Protein 7Q3O (pdb70)

GO terms:
  GO:1990837 sequence-specific double-stranded DNA binding (F, IDA)
  GO:0000978 RNA polymerase II cis-regulatory region sequence-specific DNA binding (F, IDA)
  GO:0001228 DNA-binding transcription activator activity, RNA polymerase II-specific (F, IDA)
  GO:0045944 positive regulation of transcription by RNA polymerase II (P, IDA)
  GO:0000976 transcription cis-regulatory region binding (F, IDA)
  GO:0008327 methyl-CpG binding (F, IDA)
  GO:0045944 positive regulation of transcription by RNA polymerase II (P, IMP)
  GO:0009887 animal organ morphogenesis (P, TAS)
  GO:0005515 protein binding (F, IPI)

Structure (mmCIF, N/CA/C/O backbone):
data_7Q3O
#
_entry.id   7Q3O
#
_cell.length_a   45.373
_cell.length_b   64.669
_cell.length_c   67.028
_cell.angle_alpha   112.370
_cell.angle_beta   108.110
_cell.angle_gamma   93.930
#
_symmetry.space_group_name_H-M   'P 1'
#
loop_
_entity.id
_entity.type
_entity.pdbx_description
1 polymer 'hydroxymethylated DNA (18-MER)'
2 polymer 'hydroxymethylated DNA (18-MER)'
3 polymer 'Homeobox protein CDX-1'
4 water water
#
loop_
_atom_site.group_PDB
_atom_site.id
_atom_site.type_symbol
_atom_site.label_atom_id
_atom_site.label_alt_id
_atom_site.label_comp_id
_atom_site.label_asym_id
_atom_site.label_entity_id
_atom_site.label_seq_id
_atom_site.pdbx_PDB_ins_code
_atom_site.Cartn_x
_atom_site.Cartn_y
_atom_site.Cartn_z
_atom_site.occupancy
_atom_site.B_iso_or_equiv
_atom_site.auth_seq_id
_atom_site.auth_comp_id
_atom_site.auth_asym_id
_atom_site.auth_atom_id
_atom_site.pdbx_PDB_model_num
ATOM 2965 N N . THR I 3 1 ? 6.602 11.838 -24.318 1.00 80.36 183 THR K N 1
ATOM 2966 C CA . THR I 3 1 ? 7.531 12.049 -23.159 1.00 86.60 183 THR K CA 1
ATOM 2967 C C . THR I 3 1 ? 7.034 11.235 -21.949 1.00 87.61 183 THR K C 1
ATOM 2968 O O . THR I 3 1 ? 7.877 10.494 -21.394 1.00 91.26 183 THR K O 1
ATOM 2972 N N . ARG I 3 2 ? 5.746 11.348 -21.580 1.00 88.90 184 ARG K N 1
ATOM 2973 C CA . ARG I 3 2 ? 5.034 10.476 -20.597 1.00 84.86 184 ARG K CA 1
ATOM 2974 C C . ARG I 3 2 ? 4.143 9.447 -21.294 1.00 78.84 184 ARG K C 1
ATOM 2975 O O . ARG I 3 2 ? 4.214 8.267 -20.951 1.00 76.10 184 ARG K O 1
ATOM 2983 N N . THR I 3 3 ? 3.297 9.920 -22.206 1.00 75.54 185 THR K N 1
ATOM 2984 C CA . THR I 3 3 ? 2.241 9.119 -22.877 1.00 78.15 185 THR K CA 1
ATOM 2985 C C . THR I 3 3 ? 2.908 8.043 -23.745 1.00 79.35 185 THR K C 1
ATOM 2986 O O . THR I 3 3 ? 4.044 8.276 -24.191 1.00 77.60 185 THR K O 1
ATOM 2990 N N . LYS I 3 4 ? 2.218 6.916 -23.965 1.00 80.27 186 LYS K N 1
ATOM 2991 C CA . LYS I 3 4 ? 2.725 5.738 -24.715 1.00 80.33 186 LYS K CA 1
ATOM 2992 C C . LYS I 3 4 ? 1.530 4.922 -25.211 1.00 81.25 186 LYS K C 1
ATOM 2993 O O . LYS I 3 4 ? 0.812 5.433 -26.064 1.00 80.29 186 LYS K O 1
ATOM 2999 N N . ASP I 3 5 ? 1.352 3.696 -24.705 1.00 87.64 187 ASP K N 1
ATOM 3000 C CA . ASP I 3 5 ? 0.139 2.849 -24.874 1.00 89.85 187 ASP K CA 1
ATOM 3001 C C . ASP I 3 5 ? -0.622 2.806 -23.534 1.00 90.86 187 ASP K C 1
ATOM 3002 O O . ASP I 3 5 ? -1.376 1.863 -23.308 1.00 91.30 187 ASP K O 1
ATOM 3007 N N . LYS I 3 6 ? -0.402 3.818 -22.683 1.00 90.72 188 LYS K N 1
ATOM 3008 C CA . LYS I 3 6 ? -1.343 4.350 -21.660 1.00 86.85 188 LYS K CA 1
ATOM 3009 C C . LYS I 3 6 ? -1.561 5.835 -21.988 1.00 83.52 188 LYS K C 1
ATOM 3010 O O . LYS I 3 6 ? -0.715 6.655 -21.584 1.00 81.76 188 LYS K O 1
ATOM 3016 N N . TYR I 3 7 ? -2.625 6.161 -22.733 1.00 81.89 189 TYR K N 1
ATOM 3017 C CA . TYR I 3 7 ? -2.957 7.535 -23.209 1.00 79.04 189 TYR K CA 1
ATOM 3018 C C . TYR I 3 7 ? -2.841 8.541 -22.060 1.00 76.44 189 TYR K C 1
ATOM 3019 O O . TYR I 3 7 ? -2.380 9.697 -22.267 1.00 74.99 189 TYR K O 1
ATOM 3028 N N . ARG I 3 8 ? -3.312 8.104 -20.896 1.00 73.71 190 ARG K N 1
ATOM 3029 C CA . ARG I 3 8 ? -3.341 8.874 -19.642 1.00 70.42 190 ARG K CA 1
ATOM 3030 C C . ARG I 3 8 ? -3.462 7.844 -18.526 1.00 67.16 190 ARG K C 1
ATOM 3031 O O . ARG I 3 8 ? -3.991 6.766 -18.784 1.00 66.50 190 ARG K O 1
ATOM 3039 N N . VAL I 3 9 ? -2.940 8.165 -17.357 1.00 64.20 191 VAL K N 1
ATOM 3040 C CA . VAL I 3 9 ? -2.809 7.224 -16.213 1.00 65.62 191 VAL K CA 1
ATOM 3041 C C . VAL I 3 9 ? -3.528 7.875 -15.037 1.00 65.49 191 VAL K C 1
ATOM 3042 O O . VAL I 3 9 ? -3.290 9.064 -14.778 1.00 71.36 191 VAL K O 1
ATOM 3046 N N . VAL I 3 10 ? -4.349 7.124 -14.320 1.00 64.51 192 VAL K N 1
ATOM 3047 C CA . VAL I 3 10 ? -5.111 7.660 -13.156 1.00 62.82 192 VAL K CA 1
ATOM 3048 C C . VAL I 3 10 ? -4.159 7.726 -11.964 1.00 60.99 192 VAL K C 1
ATOM 3049 O O . VAL I 3 10 ? -3.606 6.694 -11.591 1.00 62.33 192 VAL K O 1
ATOM 3053 N N . TYR I 3 11 ? -3.992 8.897 -11.370 1.00 59.12 193 TYR K N 1
ATOM 3054 C CA . TYR I 3 11 ? -3.137 9.067 -10.173 1.00 59.23 193 TYR K CA 1
ATOM 3055 C C . TYR I 3 11 ? -3.874 8.425 -8.991 1.00 57.16 193 TYR K C 1
ATOM 3056 O O . TYR I 3 11 ? -5.104 8.494 -8.941 1.00 59.93 193 TYR K O 1
ATOM 3065 N N . THR I 3 12 ? -3.147 7.775 -8.090 1.00 57.01 194 THR K N 1
ATOM 3066 C CA . THR I 3 12 ? -3.693 7.143 -6.864 1.00 59.36 194 THR K CA 1
ATOM 3067 C C . THR I 3 12 ? -4.417 8.201 -6.041 1.00 59.69 194 THR K C 1
ATOM 3068 O O . THR I 3 12 ? -4.230 9.402 -6.340 1.00 58.37 194 THR K O 1
ATOM 3072 N N . ASP I 3 13 ? -5.163 7.790 -5.017 1.00 62.92 195 ASP K N 1
ATOM 3073 C CA . ASP I 3 13 ? -5.858 8.778 -4.147 1.00 65.37 195 ASP K CA 1
ATOM 3074 C C . ASP I 3 13 ? -4.790 9.543 -3.379 1.00 65.85 195 ASP K C 1
ATOM 3075 O O . ASP I 3 13 ? -4.929 10.766 -3.235 1.00 66.28 195 ASP K O 1
ATOM 3080 N N . HIS I 3 14 ? -3.811 8.805 -2.862 1.00 66.30 196 HIS K N 1
ATOM 3081 C CA . HIS I 3 14 ? -2.802 9.343 -1.937 1.00 67.35 196 HIS K CA 1
ATOM 3082 C C . HIS I 3 14 ? -2.050 10.492 -2.595 1.00 65.48 196 HIS K C 1
ATOM 3083 O O . HIS I 3 14 ? -1.883 11.594 -2.002 1.00 64.01 196 HIS K O 1
ATOM 3090 N N . GLN I 3 15 ? -1.615 10.173 -3.811 1.00 66.55 197 GLN K N 1
ATOM 3091 C CA . GLN I 3 15 ? -0.832 11.071 -4.700 1.00 68.08 197 GLN K CA 1
ATOM 3092 C C . GLN I 3 15 ? -1.613 12.371 -4.834 1.00 66.20 197 GLN K C 1
ATOM 3093 O O . GLN I 3 15 ? -1.049 13.501 -4.677 1.00 66.45 197 GLN K O 1
ATOM 3099 N N . ARG I 3 16 ? -2.879 12.170 -5.206 1.00 65.64 198 ARG K N 1
ATOM 3100 C CA . ARG I 3 16 ? -3.808 13.291 -5.506 1.00 66.51 198 ARG K CA 1
ATOM 3101 C C . ARG I 3 16 ? -3.931 14.187 -4.289 1.00 63.54 198 ARG K C 1
ATOM 3102 O O . ARG I 3 16 ? -3.846 15.414 -4.425 1.00 63.88 198 ARG K O 1
ATOM 3110 N N . LEU I 3 17 ? -4.097 13.553 -3.144 1.00 60.69 199 LEU K N 1
ATOM 3111 C CA . LEU I 3 1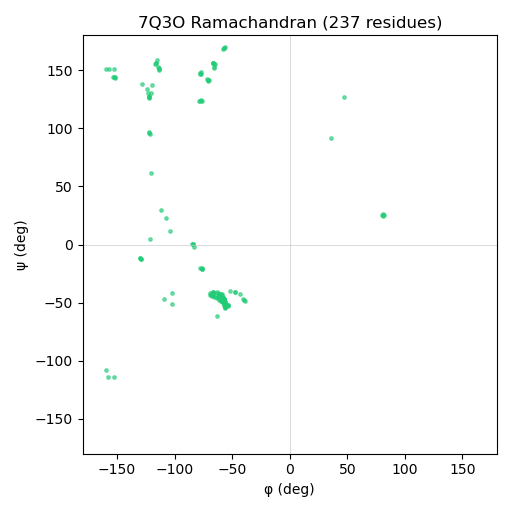7 ? -4.262 14.236 -1.844 1.00 58.32 199 LEU K CA 1
ATOM 3112 C C . LEU I 3 17 ? -3.046 15.118 -1.589 1.00 57.74 199 LEU K C 1
ATOM 3113 O O . LEU I 3 17 ? -3.214 16.323 -1.218 1.00 55.23 199 LEU K O 1
ATOM 3118 N N . GLU I 3 18 ? -1.881 14.498 -1.787 1.00 59.98 200 GLU K N 1
ATOM 3119 C CA . GLU I 3 18 ? -0.585 15.158 -1.544 1.00 60.95 200 GLU K CA 1
ATOM 3120 C C . GLU I 3 18 ? -0.517 16.418 -2.412 1.00 61.33 200 GLU K C 1
ATOM 3121 O O . GLU I 3 18 ? -0.124 17.529 -1.913 1.00 62.96 200 GLU K O 1
ATOM 3127 N N . LEU I 3 19 ? -0.868 16.214 -3.680 1.00 59.81 201 LEU K N 1
ATOM 3128 C CA . LEU I 3 19 ? -0.794 17.288 -4.690 1.00 60.67 201 LEU K CA 1
ATOM 3129 C C . LEU I 3 19 ? -1.694 18.432 -4.281 1.00 58.44 201 LEU K C 1
ATOM 3130 O O . LEU I 3 19 ? -1.286 19.593 -4.355 1.00 57.34 201 LEU K O 1
ATOM 3135 N N . GLU I 3 20 ? -2.879 18.085 -3.832 1.00 58.29 202 GLU K N 1
ATOM 3136 C CA . GLU I 3 20 ? -3.898 19.074 -3.408 1.00 58.22 202 GLU K CA 1
ATOM 3137 C C . GLU I 3 20 ? -3.360 19.888 -2.247 1.00 54.98 202 GLU K C 1
ATOM 3138 O O . GLU I 3 20 ? -3.494 21.128 -2.277 1.00 52.88 202 GLU K O 1
ATOM 3144 N N . LYS I 3 21 ? -2.749 19.189 -1.301 1.00 54.31 203 LYS K N 1
ATOM 3145 C CA . LYS I 3 21 ? -2.171 19.823 -0.104 1.00 57.04 203 LYS K CA 1
ATOM 3146 C C . LYS I 3 21 ? -1.126 20.852 -0.545 1.00 59.98 203 LYS K C 1
ATOM 3147 O O . LYS I 3 21 ? -1.114 22.017 -0.037 1.00 59.39 203 LYS K O 1
ATOM 3153 N N . GLU I 3 22 ? -0.271 20.395 -1.462 1.00 64.51 204 GLU K N 1
ATOM 3154 C CA . GLU I 3 22 ? 0.831 21.229 -1.983 1.00 63.94 204 GLU K CA 1
ATOM 3155 C C . GLU I 3 22 ? 0.264 22.494 -2.634 1.00 60.95 204 GLU K C 1
ATOM 3156 O O . GLU I 3 22 ? 0.752 23.591 -2.404 1.00 59.86 204 GLU K O 1
ATOM 3162 N N . PHE I 3 23 ? -0.771 22.292 -3.420 1.00 59.34 205 PHE K N 1
ATOM 3163 C CA . PHE I 3 23 ? -1.450 23.380 -4.149 1.00 60.82 205 PHE K CA 1
ATOM 3164 C C . PHE I 3 23 ? -1.964 24.401 -3.146 1.00 63.64 205 PHE K C 1
ATOM 3165 O O . PHE I 3 23 ? -1.848 25.593 -3.348 1.00 63.44 205 PHE K O 1
ATOM 3173 N N . HIS I 3 24 ? -2.619 23.888 -2.113 1.00 66.69 206 HIS K N 1
ATOM 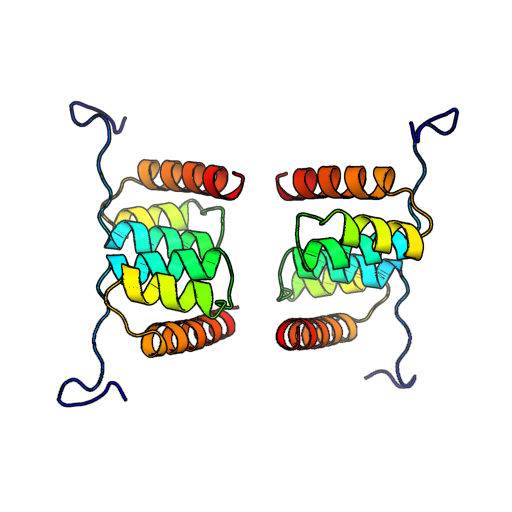3174 C CA . HIS I 3 24 ? -3.203 24.729 -1.054 1.00 70.33 206 HIS K CA 1
ATOM 3175 C C . HIS I 3 24 ? -2.118 25.578 -0.420 1.00 72.14 206 HIS K C 1
ATOM 3176 O O . HIS I 3 24 ? -2.324 26.795 -0.210 1.00 68.14 206 HIS K O 1
ATOM 3183 N N . TYR I 3 25 ? -1.008 24.915 -0.117 1.00 77.78 207 TYR K N 1
ATOM 3184 C CA . TYR I 3 25 ? 0.179 25.580 0.477 1.00 79.47 207 TYR K CA 1
ATOM 3185 C C . TYR I 3 25 ? 0.655 26.740 -0.428 1.00 76.86 207 TYR K C 1
ATOM 3186 O O . TYR I 3 25 ? 0.487 27.911 -0.044 1.00 81.48 207 TYR K O 1
ATOM 3195 N N . SER I 3 26 ? 0.899 26.454 -1.720 1.00 74.55 208 SER K N 1
ATOM 3196 C CA . SER I 3 26 ? 1.123 27.463 -2.804 1.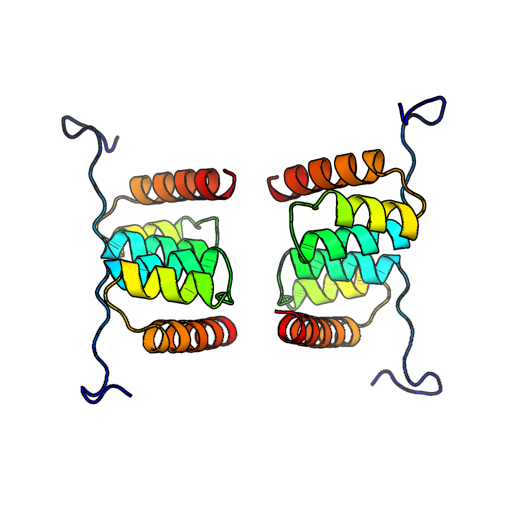00 74.13 208 SER K CA 1
ATOM 3197 C C . SER I 3 26 ? 0.706 26.982 -4.210 1.00 69.84 208 SER K C 1
ATOM 3198 O O . SER I 3 26 ? 0.989 25.821 -4.542 1.00 67.06 208 SER K O 1
ATOM 3201 N N . ARG I 3 27 ? 0.178 27.895 -5.040 1.00 69.56 209 ARG K N 1
ATOM 3202 C CA . ARG I 3 27 ? -0.439 27.626 -6.383 1.00 71.57 209 ARG K CA 1
ATOM 3203 C C . ARG I 3 27 ? 0.633 27.364 -7.465 1.00 66.58 209 ARG K C 1
ATOM 3204 O O . ARG I 3 27 ? 0.296 26.831 -8.544 1.00 62.29 209 ARG K O 1
ATOM 3212 N N . TYR I 3 28 ? 1.865 27.817 -7.230 1.00 66.43 210 TYR K N 1
ATOM 3213 C CA . TYR I 3 28 ? 3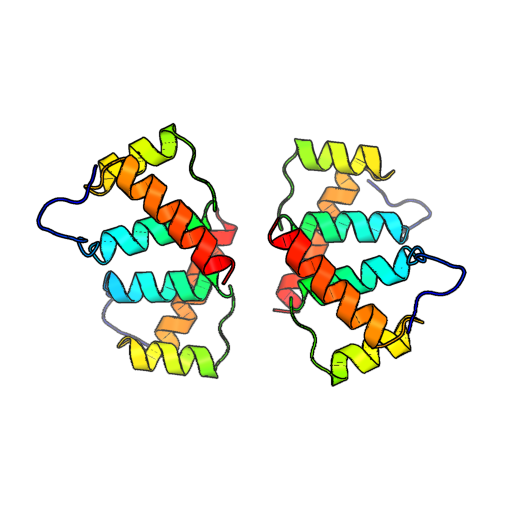.039 27.582 -8.108 1.00 65.29 210 TYR K CA 1
ATOM 3214 C C . TYR I 3 28 ? 4.020 26.698 -7.327 1.00 66.40 210 TYR K C 1
ATOM 3215 O O . TYR I 3 28 ? 3.980 26.711 -6.082 1.00 68.26 210 TYR K O 1
ATOM 3224 N N . ILE I 3 29 ? 4.816 25.881 -8.010 1.00 66.86 211 ILE K N 1
ATOM 3225 C CA . ILE I 3 29 ? 5.756 24.951 -7.317 1.00 68.74 211 ILE K CA 1
ATOM 3226 C C . ILE I 3 29 ? 7.181 25.249 -7.800 1.00 71.88 211 ILE K C 1
ATOM 3227 O O . ILE I 3 29 ? 7.412 25.289 -9.028 1.00 72.77 211 ILE K O 1
ATOM 3232 N N . THR I 3 30 ? 8.090 25.474 -6.845 1.00 74.83 212 THR K N 1
ATOM 3233 C CA . THR I 3 30 ? 9.528 25.772 -7.076 1.00 75.87 212 THR K CA 1
ATOM 3234 C C . THR I 3 30 ? 10.178 24.526 -7.665 1.00 80.56 212 THR K C 1
ATOM 3235 O O . THR I 3 30 ? 9.660 23.434 -7.412 1.00 83.97 212 THR K O 1
ATOM 3239 N N . ILE I 3 31 ? 11.291 24.663 -8.379 1.00 86.69 213 ILE K N 1
ATOM 3240 C CA . ILE I 3 31 ? 11.901 23.482 -9.067 1.00 88.49 213 ILE K CA 1
ATOM 3241 C C . ILE I 3 31 ? 12.238 22.430 -8.012 1.00 89.64 213 ILE K C 1
ATOM 3242 O O . ILE I 3 31 ? 11.935 21.249 -8.203 1.00 86.22 213 ILE K O 1
ATOM 3247 N N . ARG I 3 32 ? 12.851 22.898 -6.942 1.00 92.91 214 ARG K N 1
ATOM 3248 C CA . ARG I 3 32 ? 13.377 22.070 -5.846 1.00 94.00 214 ARG K CA 1
ATOM 3249 C C . ARG I 3 32 ? 12.227 21.240 -5.275 1.00 89.06 214 ARG K C 1
ATOM 3250 O O . ARG I 3 32 ? 12.317 19.983 -5.089 1.00 92.09 214 ARG K O 1
ATOM 3258 N N . ARG I 3 33 ? 11.182 21.998 -4.957 1.00 84.55 215 ARG K N 1
ATOM 3259 C CA . ARG I 3 33 ? 9.956 21.441 -4.313 1.00 80.91 215 ARG K CA 1
ATOM 3260 C C . ARG I 3 33 ? 9.373 20.382 -5.228 1.00 75.98 215 ARG K C 1
ATOM 3261 O O . ARG I 3 33 ? 9.010 19.291 -4.732 1.00 73.62 215 ARG K O 1
ATOM 3269 N N . LYS I 3 34 ? 9.305 20.710 -6.509 1.00 72.41 216 LYS K N 1
ATOM 3270 C CA . LYS I 3 34 ? 8.747 19.827 -7.558 1.00 69.19 216 LYS K CA 1
ATOM 3271 C C . LYS I 3 34 ? 9.512 18.505 -7.556 1.00 70.79 216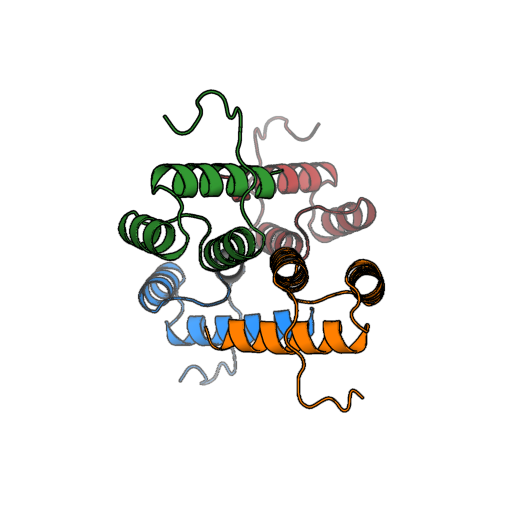 LYS K C 1
ATOM 3272 O O . LYS I 3 34 ? 8.906 17.423 -7.576 1.00 74.92 216 LYS K O 1
ATOM 3278 N N . SER I 3 35 ? 10.823 18.639 -7.541 1.00 76.16 217 SER K N 1
ATOM 3279 C CA . SER I 3 35 ? 11.758 17.498 -7.576 1.00 81.71 217 SER K CA 1
ATOM 3280 C C . SER I 3 35 ? 11.492 16.595 -6.387 1.00 83.35 217 SER K C 1
ATOM 3281 O O . SER I 3 35 ? 11.379 15.333 -6.568 1.00 89.26 217 SER K O 1
ATOM 3284 N N . GLU I 3 36 ? 11.363 17.236 -5.226 1.00 81.87 218 GLU K N 1
ATOM 3285 C CA . GLU I 3 36 ? 11.138 16.525 -3.954 1.00 82.78 218 GLU K CA 1
ATOM 3286 C C . GLU I 3 36 ? 9.831 15.712 -4.074 1.00 81.34 218 GLU K C 1
ATOM 3287 O O . GLU I 3 36 ? 9.738 14.528 -3.722 1.00 85.06 218 GLU K O 1
ATOM 3293 N N . LEU I 3 37 ? 8.835 16.407 -4.564 1.00 76.09 219 LEU K N 1
ATOM 3294 C CA . LEU I 3 37 ? 7.449 15.902 -4.576 1.00 72.77 219 LEU K CA 1
ATOM 3295 C C . LEU I 3 37 ? 7.391 14.709 -5.499 1.00 71.70 219 LEU K C 1
ATOM 3296 O O . LEU I 3 37 ? 6.758 13.683 -5.104 1.00 75.75 219 LEU K O 1
ATOM 3301 N N . ALA I 3 38 ? 8.007 14.822 -6.661 1.00 66.69 220 ALA K N 1
ATOM 3302 C CA . ALA I 3 38 ? 8.011 13.731 -7.655 1.00 63.86 220 ALA K CA 1
ATOM 3303 C C . ALA I 3 38 ? 8.662 12.514 -7.032 1.00 64.09 220 ALA K C 1
ATOM 3304 O O . ALA I 3 38 ? 8.112 11.378 -7.191 1.00 61.08 220 ALA K O 1
ATOM 3306 N N . ALA I 3 39 ? 9.784 12.759 -6.353 1.00 66.85 221 ALA K N 1
ATOM 3307 C CA . ALA I 3 39 ? 10.578 11.695 -5.712 1.00 71.31 221 ALA K CA 1
ATOM 3308 C C . ALA I 3 39 ? 9.672 10.945 -4.721 1.00 72.42 221 ALA K C 1
ATOM 3309 O O . ALA I 3 39 ? 9.659 9.694 -4.686 1.00 71.24 221 ALA K O 1
ATOM 3311 N N . ASN I 3 40 ? 8.943 11.709 -3.917 1.00 75.24 222 ASN K N 1
ATOM 3312 C CA . ASN I 3 40 ? 8.269 11.163 -2.720 1.00 78.25 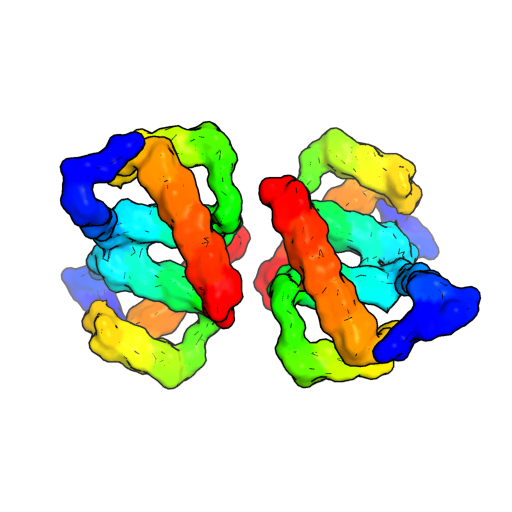222 ASN K CA 1
ATOM 3313 C C . ASN I 3 40 ? 6.916 10.579 -3.095 1.00 78.76 222 ASN K C 1
ATOM 3314 O O . ASN I 3 40 ? 6.268 10.156 -2.164 1.00 82.32 222 ASN K O 1
ATOM 3319 N N . LEU I 3 41 ? 6.494 10.594 -4.369 1.00 77.66 223 LEU K N 1
ATOM 3320 C CA . LEU I 3 41 ? 5.099 10.242 -4.773 1.00 71.91 223 LEU K CA 1
ATOM 3321 C C . LEU I 3 41 ? 5.057 9.222 -5.907 1.00 70.32 223 LEU K C 1
ATOM 3322 O O . LEU I 3 41 ? 3.944 8.758 -6.184 1.00 67.42 223 LEU K O 1
ATOM 3327 N N . GLY I 3 42 ? 6.187 8.941 -6.571 1.00 71.29 224 GLY K N 1
ATOM 3328 C CA . GLY I 3 42 ? 6.274 7.990 -7.696 1.00 69.83 224 GLY K CA 1
ATOM 3329 C C . GLY I 3 42 ? 5.802 8.617 -8.994 1.00 67.34 224 GLY K C 1
ATOM 3330 O O . GLY I 3 42 ? 5.375 7.873 -9.869 1.00 66.58 224 GLY K O 1
ATOM 3331 N N . LEU I 3 43 ? 5.885 9.940 -9.117 1.00 67.41 225 LEU K N 1
ATOM 3332 C CA . LEU I 3 43 ? 5.562 10.664 -10.373 1.00 68.59 225 LEU K CA 1
ATOM 3333 C C . LEU I 3 43 ? 6.836 11.327 -10.898 1.00 69.40 225 LEU K C 1
ATOM 3334 O O . LEU I 3 43 ? 7.738 11.573 -10.081 1.00 70.63 225 LEU K O 1
ATOM 3339 N N . THR I 3 44 ? 6.866 11.642 -12.194 1.00 65.44 226 THR K N 1
ATOM 3340 C CA . THR I 3 44 ? 7.967 12.387 -12.837 1.00 65.13 226 THR K CA 1
ATOM 3341 C C . THR I 3 44 ? 7.796 13.864 -12.482 1.00 65.34 226 THR K C 1
ATOM 3342 O O . THR I 3 44 ? 6.654 14.270 -12.319 1.00 62.06 226 THR K O 1
ATOM 3346 N N . GLU I 3 45 ? 8.896 14.617 -12.338 1.00 70.31 227 GLU K N 1
ATOM 3347 C CA . GLU I 3 45 ? 8.900 16.103 -12.227 1.00 71.40 227 GLU K CA 1
ATOM 3348 C C . GLU I 3 45 ? 7.872 16.642 -13.227 1.00 68.37 227 GLU K C 1
ATOM 3349 O O . GLU I 3 45 ? 7.090 17.551 -12.895 1.00 68.29 227 GLU K O 1
ATOM 3355 N N . ARG I 3 46 ? 7.957 16.093 -14.436 1.00 68.04 228 ARG K N 1
ATOM 3356 C CA . ARG I 3 46 ? 7.160 16.593 -15.580 1.00 65.76 228 ARG K CA 1
ATOM 3357 C C . ARG I 3 46 ? 5.693 16.447 -15.270 1.00 65.01 228 ARG K C 1
ATOM 3358 O O . ARG I 3 46 ? 4.921 17.400 -15.516 1.00 65.50 228 ARG K O 1
ATOM 3366 N N . GLN I 3 47 ? 5.340 15.282 -14.734 1.00 63.76 229 GLN K N 1
ATOM 3367 C CA . GLN I 3 47 ? 3.944 14.946 -14.369 1.00 61.56 229 GLN K CA 1
ATOM 3368 C C . GLN I 3 47 ? 3.427 15.967 -13.365 1.00 59.90 229 GLN K C 1
ATOM 3369 O O . GLN I 3 47 ? 2.312 16.503 -13.544 1.00 64.39 229 GLN K O 1
ATOM 3375 N N . VAL I 3 48 ? 4.260 16.239 -12.377 1.00 58.07 230 VAL K N 1
ATOM 3376 C CA . VAL I 3 48 ? 3.930 17.187 -11.288 1.00 58.13 230 VAL K CA 1
ATOM 3377 C C . VAL I 3 48 ? 3.652 18.560 -11.883 1.00 57.34 230 VAL K C 1
ATOM 3378 O O . VAL I 3 48 ? 2.645 19.202 -11.506 1.00 57.60 230 VAL K O 1
ATOM 3382 N N . LYS I 3 49 ? 4.543 18.963 -12.781 1.00 58.10 231 LYS K N 1
ATOM 3383 C CA . LYS I 3 49 ? 4.482 20.270 -13.460 1.00 60.33 231 LYS K CA 1
ATOM 3384 C C . LYS I 3 49 ? 3.134 20.383 -14.159 1.00 61.08 231 LYS K C 1
ATOM 3385 O O . LYS I 3 49 ? 2.418 21.437 -14.042 1.00 66.87 231 LYS K O 1
ATOM 3391 N N . ILE I 3 50 ? 2.837 19.324 -14.901 1.00 59.76 232 ILE K N 1
ATOM 3392 C CA . ILE I 3 50 ? 1.608 19.257 -15.732 1.00 60.50 232 ILE K CA 1
ATOM 3393 C C . ILE I 3 50 ? 0.397 19.422 -14.827 1.00 58.72 232 ILE K C 1
ATOM 3394 O O . ILE I 3 50 ? -0.537 20.165 -15.151 1.00 58.04 232 ILE K O 1
ATOM 3399 N N . TRP I 3 51 ? 0.430 18.695 -13.731 1.00 57.28 233 TRP K N 1
ATOM 3400 C CA . TRP I 3 51 ? -0.659 18.634 -12.733 1.00 58.90 233 TRP K CA 1
ATOM 3401 C C . TRP I 3 51 ? -0.888 20.037 -12.221 1.00 57.77 233 TRP K C 1
ATOM 3402 O O . TRP I 3 51 ? -2.077 20.421 -12.125 1.00 56.38 233 TRP K O 1
ATOM 3413 N N . PHE I 3 52 ? 0.198 20.744 -11.885 1.00 55.45 234 PHE K N 1
ATOM 3414 C CA . PHE I 3 52 ? 0.029 22.088 -11.308 1.00 53.77 234 PHE K CA 1
ATOM 3415 C C . PHE I 3 52 ? -0.648 23.015 -12.322 1.00 52.12 234 PHE K C 1
ATOM 3416 O O . PHE I 3 52 ? -1.559 23.777 -11.950 1.00 54.07 234 PHE K O 1
ATOM 3424 N N . GLN I 3 53 ? -0.231 22.883 -13.570 1.00 51.08 235 GLN K N 1
ATOM 3425 C CA . GLN I 3 53 ? -0.789 23.692 -14.664 1.00 54.94 235 GLN K CA 1
ATOM 3426 C C . GLN I 3 53 ? -2.281 23.422 -14.792 1.00 56.24 235 GLN K C 1
ATOM 3427 O O . GLN I 3 53 ? -3.081 24.371 -14.924 1.00 62.33 235 GLN K O 1
ATOM 3433 N N . ASN I 3 54 ? -2.627 22.143 -14.741 1.00 53.98 236 ASN K N 1
ATOM 3434 C CA . ASN I 3 54 ? -4.020 21.687 -14.861 1.00 51.55 236 ASN K CA 1
ATOM 3435 C C . ASN I 3 54 ? -4.841 22.327 -13.727 1.00 52.59 236 ASN K C 1
ATOM 3436 O O . ASN I 3 54 ? -5.936 22.833 -13.900 1.00 54.04 236 ASN K O 1
ATOM 3441 N N . ARG I 3 55 ? -4.278 22.238 -12.552 1.00 54.61 237 ARG K N 1
ATOM 3442 C CA . ARG I 3 55 ? -4.951 22.601 -11.293 1.00 57.95 237 ARG K CA 1
ATOM 3443 C C . ARG I 3 55 ? -5.213 24.081 -11.298 1.00 59.50 237 ARG K C 1
ATOM 3444 O O . ARG I 3 55 ? -6.336 24.454 -10.926 1.00 61.78 237 ARG K O 1
ATOM 3452 N N . ARG I 3 56 ? -4.246 24.867 -11.753 1.00 60.98 238 ARG K N 1
ATOM 3453 C CA . ARG I 3 56 ? -4.420 26.333 -11.796 1.00 64.17 238 ARG K CA 1
ATOM 3454 C C . ARG I 3 56 ? -5.594 26.657 -12.728 1.00 65.83 238 ARG K C 1
ATOM 3455 O O . ARG I 3 56 ? -6.445 27.513 -12.383 1.00 69.18 238 ARG K O 1
ATOM 3463 N N . ALA I 3 57 ? -5.614 25.979 -13.877 1.00 63.19 239 ALA K N 1
ATOM 3464 C CA . ALA I 3 57 ? -6.667 26.174 -14.889 1.00 62.70 239 ALA K CA 1
ATOM 3465 C C . ALA I 3 57 ? -8.036 25.873 -14.277 1.00 64.56 239 ALA K C 1
ATOM 3466 O O . ALA I 3 57 ? -8.992 26.628 -14.457 1.00 66.31 239 ALA K O 1
ATOM 3468 N N . LYS I 3 58 ? -8.081 24.770 -13.559 1.00 64.77 240 LYS K N 1
ATOM 3469 C CA . LYS I 3 58 ? -9.304 24.294 -12.884 1.00 67.03 240 LYS K CA 1
ATOM 3470 C C . LYS I 3 58 ? -9.799 25.354 -11.902 1.00 69.45 240 LYS K C 1
ATOM 3471 O O . LYS I 3 58 ? -10.981 25.672 -11.859 1.00 68.02 240 LYS K O 1
ATOM 3477 N N . GLU I 3 59 ? -8.861 25.879 -11.138 1.00 70.42 241 GLU K N 1
ATOM 3478 C CA . GLU I 3 59 ? -9.145 26.919 -10.134 1.00 71.93 241 GLU K CA 1
ATOM 3479 C C . GLU I 3 59 ? -9.747 28.142 -10.813 1.00 73.38 241 GLU K C 1
ATOM 3480 O O . GLU I 3 59 ? -10.733 28.698 -10.332 1.00 78.34 241 GLU K O 1
ATOM 3486 N N . ARG I 3 60 ? -9.133 28.527 -11.919 1.00 76.01 242 ARG K N 1
ATOM 3487 C CA . ARG I 3 60 ? -9.574 29.679 -12.724 1.00 81.93 242 ARG K CA 1
ATOM 3488 C C . ARG I 3 60 ? -11.012 29.470 -13.171 1.00 87.81 242 ARG K C 1
ATOM 3489 O O . ARG I 3 60 ? -11.872 30.375 -13.050 1.00 97.42 242 ARG K O 1
ATOM 3497 N N . LYS I 3 61 ? -11.270 28.270 -13.668 1.00 88.11 243 LYS K N 1
ATOM 3498 C CA . LYS I 3 61 ? -12.598 27.837 -14.147 1.00 86.38 243 LYS K CA 1
ATOM 3499 C C . LYS I 3 61 ? -13.601 27.754 -12.978 1.00 85.41 243 LYS K C 1
ATOM 3500 O O . LYS I 3 61 ? -14.635 28.406 -12.770 1.00 89.39 243 LYS K O 1
ATOM 3506 N N . THR J 3 1 ? -20.942 11.466 19.776 1.00 85.10 183 THR C N 1
ATOM 3507 C CA . THR J 3 1 ? -19.940 10.475 20.293 1.00 87.21 183 THR C CA 1
ATOM 3508 C C . THR J 3 1 ? -19.436 9.595 19.132 1.00 86.88 183 THR C C 1
ATOM 3509 O O . THR J 3 1 ? -20.284 9.068 18.395 1.00 82.06 183 THR C O 1
ATOM 3513 N N . ARG J 3 2 ? -18.108 9.500 18.967 1.00 88.10 184 ARG C N 1
ATOM 3514 C CA . ARG J 3 2 ? -17.391 8.642 17.987 1.00 89.82 184 ARG C CA 1
ATOM 3515 C C . ARG J 3 2 ? -16.670 7.498 18.700 1.00 90.12 184 ARG C C 1
ATOM 3516 O O . ARG J 3 2 ? -16.710 6.373 18.157 1.00 91.00 184 ARG C O 1
ATOM 3524 N N . THR J 3 3 ? -15.949 7.788 19.792 1.00 87.02 185 THR C N 1
ATOM 3525 C CA . THR J 3 3 ? -14.948 6.868 20.406 1.00 87.95 185 THR C CA 1
ATOM 3526 C C . THR J 3 3 ? -15.663 5.622 20.955 1.00 90.49 185 THR C C 1
ATOM 3527 O O . THR J 3 3 ? -16.854 5.768 21.331 1.00 89.39 185 THR C O 1
ATOM 3531 N N . LYS J 3 4 ? -14.962 4.481 21.002 1.00 91.19 186 LYS C N 1
ATOM 3532 C CA . LYS J 3 4 ? -15.475 3.204 21.554 1.00 99.37 186 LYS C CA 1
ATOM 3533 C C . LYS J 3 4 ? -14.288 2.303 21.909 1.00 102.48 186 LYS C C 1
ATOM 3534 O O . LYS J 3 4 ? -13.614 2.626 22.889 1.00 97.84 186 LYS C O 1
ATOM 3540 N N . ASP J 3 5 ? -14.045 1.235 21.136 1.00 109.33 187 ASP C N 1
ATOM 3541 C CA . ASP J 3 5 ? -12.807 0.420 21.161 1.00 110.87 187 ASP C CA 1
ATOM 3542 C C . ASP J 3 5 ? -11.942 0.762 19.937 1.00 113.52 187 ASP C C 1
ATOM 3543 O O . ASP J 3 5 ? -10.971 0.021 19.723 1.00 114.13 187 ASP C O 1
ATOM 3548 N N . LYS J 3 6 ? -12.286 1.853 19.214 1.00 109.81 188 LYS C N 1
ATOM 3549 C CA . LYS J 3 6 ? -11.378 2.601 18.307 1.00 104.35 188 LYS C CA 1
ATOM 3550 C C . LYS J 3 6 ? -11.329 4.060 18.773 1.00 95.70 188 LYS C C 1
ATOM 3551 O O . LYS J 3 6 ? -12.198 4.829 18.365 1.00 94.71 188 LYS C O 1
ATOM 3557 N N . TYR J 3 7 ? -10.314 4.414 19.565 1.00 89.42 189 TYR C N 1
ATOM 3558 C CA . TYR J 3 7 ? -10.092 5.767 20.149 1.00 83.79 189 TYR C CA 1
ATOM 3559 C C . TYR J 3 7 ? -10.239 6.847 19.073 1.00 79.29 189 TYR C C 1
ATOM 3560 O O . TYR J 3 7 ? -10.764 7.942 19.349 1.00 71.40 189 TYR C O 1
ATOM 3569 N N . ARG J 3 8 ? -9.699 6.541 17.894 1.00 77.93 190 ARG C N 1
ATOM 3570 C CA . ARG J 3 8 ? -9.723 7.421 16.706 1.00 75.50 190 ARG C CA 1
ATOM 3571 C C . ARG J 3 8 ? -9.651 6.513 15.486 1.00 73.49 190 ARG C C 1
ATOM 3572 O O . ARG J 3 8 ? -9.125 5.421 15.638 1.00 72.00 190 ARG C O 1
ATOM 3580 N N . VAL J 3 9 ? -10.225 6.933 14.361 1.00 74.67 191 VAL C N 1
ATOM 3581 C CA . VAL J 3 9 ? -10.347 6.089 13.139 1.00 75.36 191 VAL C CA 1
ATOM 3582 C C . VAL J 3 9 ? -9.628 6.809 12.009 1.00 75.06 191 VAL C C 1
ATOM 3583 O O . VAL J 3 9 ? -9.893 7.990 11.836 1.00 84.81 191 VAL C O 1
ATOM 3587 N N . VAL J 3 10 ? -8.756 6.127 11.278 1.00 71.96 192 VAL C N 1
ATOM 3588 C CA . VAL J 3 10 ? -7.968 6.759 10.184 1.00 69.10 192 VAL C CA 1
ATOM 3589 C C . VAL J 3 10 ? -8.873 6.908 8.964 1.00 67.39 192 VAL C C 1
ATOM 3590 O O . VAL J 3 10 ? -9.387 5.891 8.493 1.00 69.11 192 VAL C O 1
ATOM 3594 N N . TYR J 3 11 ? -9.037 8.122 8.454 1.00 65.05 193 TYR C N 1
ATOM 3595 C CA . TYR J 3 11 ? -9.855 8.374 7.250 1.00 65.41 193 TYR C CA 1
ATOM 3596 C C . TYR J 3 11 ? -9.083 7.810 6.040 1.00 68.07 193 TYR C C 1
ATOM 3597 O O . TYR J 3 11 ? -7.837 7.891 6.016 1.00 65.33 193 TYR C O 1
ATOM 3606 N N . THR J 3 12 ? -9.797 7.210 5.079 1.00 70.64 194 THR C N 1
ATOM 3607 C CA . THR J 3 12 ? -9.243 6.692 3.800 1.00 70.50 194 THR C CA 1
ATOM 3608 C C . THR J 3 12 ? -8.535 7.838 3.074 1.00 72.33 194 THR C C 1
ATOM 3609 O O . THR J 3 12 ? -8.735 9.007 3.481 1.00 73.53 194 THR C O 1
ATOM 3613 N N . ASP J 3 13 ? -7.782 7.546 2.013 1.00 71.57 195 ASP C N 1
ATOM 3614 C CA . ASP J 3 13 ? -7.105 8.641 1.265 1.00 73.17 195 ASP C CA 1
ATOM 3615 C C . ASP J 3 13 ? -8.182 9.443 0.565 1.00 73.08 195 ASP C C 1
ATOM 3616 O O . ASP J 3 13 ? -8.041 10.668 0.502 1.00 70.70 195 ASP C O 1
ATOM 3621 N N . HIS J 3 14 ? -9.146 8.760 -0.035 1.00 74.20 196 HIS C N 1
ATOM 3622 C CA . HIS J 3 14 ? -10.168 9.384 -0.893 1.00 72.20 196 HIS C CA 1
ATOM 3623 C C . HIS J 3 14 ? -10.927 10.453 -0.119 1.00 67.16 196 HIS C C 1
ATOM 3624 O O . HIS J 3 14 ? -11.104 11.601 -0.603 1.00 64.17 196 HIS C O 1
ATOM 3631 N N . GLN J 3 15 ? -11.347 10.024 1.067 1.00 67.73 197 GLN C N 1
ATOM 3632 C CA . GLN J 3 15 ? -12.118 10.833 2.041 1.00 71.31 197 GLN C CA 1
ATOM 3633 C C . GLN J 3 15 ? -11.341 12.120 2.291 1.00 70.68 197 GLN C C 1
ATOM 3634 O O . GLN J 3 15 ? -11.910 13.266 2.237 1.00 68.86 197 GLN C O 1
ATOM 3640 N N . ARG J 3 16 ? -10.069 11.884 2.633 1.00 68.92 198 ARG C N 1
ATOM 3641 C CA . ARG J 3 16 ? -9.127 12.963 3.024 1.00 67.63 198 ARG C CA 1
ATOM 3642 C C . ARG J 3 16 ? -9.035 13.969 1.898 1.00 67.69 198 ARG C C 1
ATOM 3643 O O . ARG J 3 16 ? -9.114 15.186 2.147 1.00 68.25 198 ARG C O 1
ATOM 3651 N N . LEU J 3 17 ? -8.874 13.447 0.695 1.00 66.30 199 LEU C N 1
ATOM 3652 C CA . LEU J 3 17 ? -8.718 14.245 -0.543 1.00 63.19 199 LEU C CA 1
ATOM 3653 C C . LEU J 3 17 ? -9.927 15.139 -0.709 1.00 62.68 199 LEU C C 1
ATOM 3654 O O . LEU J 3 17 ? -9.750 16.367 -0.971 1.00 62.00 199 LEU C O 1
ATOM 3659 N N . GLU J 3 18 ? -11.093 14.514 -0.554 1.00 66.43 200 GLU C N 1
ATOM 3660 C CA . GLU J 3 18 ? -12.389 15.199 -0.734 1.00 71.71 200 GLU C CA 1
ATOM 3661 C C . GLU J 3 18 ? -12.445 16.380 0.241 1.00 72.72 200 GLU C C 1
ATOM 3662 O O . GLU J 3 18 ? -12.826 17.541 -0.166 1.00 77.05 200 GLU C O 1
ATOM 3668 N N . LEU J 3 19 ? -12.091 16.060 1.486 1.00 68.68 201 LEU C N 1
ATOM 3669 C CA . LEU J 3 19 ? -12.158 17.046 2.585 1.00 66.95 201 LEU C CA 1
ATOM 3670 C C . LEU J 3 19 ? -11.249 18.219 2.267 1.00 65.81 201 LEU C C 1
ATOM 3671 O O . LEU J 3 19 ? -11.647 19.376 2.439 1.00 61.24 201 LEU C O 1
ATOM 3676 N N . GLU J 3 20 ? -10.062 17.901 1.788 1.00 67.59 202 GLU C N 1
ATOM 3677 C CA . GLU J 3 20 ? -9.038 18.913 1.452 1.00 67.02 202 GLU C CA 1
ATOM 3678 C C . GLU J 3 20 ? -9.558 19.821 0.364 1.00 68.08 202 GLU C C 1
ATOM 3679 O O . GLU J 3 20 ? -9.407 21.048 0.497 1.00 67.84 202 GLU C O 1
ATOM 3685 N N . LYS J 3 21 ? -10.180 19.215 -0.639 1.00 69.81 203 LYS C N 1
ATOM 3686 C CA . LYS J 3 21 ? -10.748 19.954 -1.782 1.00 73.33 203 LYS C CA 1
ATOM 3687 C C . LYS J 3 21 ? -11.782 20.955 -1.252 1.00 74.12 203 LYS C C 1
ATOM 3688 O O . LYS J 3 21 ? -11.780 22.157 -1.662 1.00 72.90 203 LYS C O 1
ATOM 3694 N N . GLU J 3 22 ? -12.639 20.434 -0.375 1.00 72.43 204 GLU C N 1
ATOM 3695 C CA . GLU J 3 22 ? -13.726 21.237 0.206 1.00 71.37 204 GLU C CA 1
ATOM 3696 C C . GLU J 3 22 ? -13.144 22.435 0.956 1.00 68.21 204 GLU C C 1
ATOM 3697 O O . GLU J 3 22 ? -13.622 23.565 0.819 1.00 67.40 204 GLU C O 1
ATOM 3703 N N . PHE J 3 23 ? -12.116 22.151 1.726 1.00 66.95 205 PHE C N 1
ATOM 3704 C CA . PHE J 3 23 ? -11.422 23.166 2.544 1.00 69.22 205 PHE C CA 1
ATOM 3705 C C . PHE J 3 23 ? -10.901 24.259 1.631 1.00 71.12 205 PHE C C 1
ATOM 3706 O O . PHE J 3 23 ? -10.994 25.434 1.940 1.00 71.37 205 PHE C O 1
ATOM 3714 N N . HIS J 3 24 ? -10.247 23.824 0.561 1.00 72.10 206 HIS C N 1
ATOM 3715 C CA . HIS J 3 24 ? -9.642 24.733 -0.429 1.00 74.24 206 HIS C CA 1
ATOM 3716 C C . HIS J 3 24 ? -10.704 25.653 -0.985 1.00 76.36 206 HIS C C 1
ATOM 3717 O O . HIS J 3 24 ? -10.456 26.883 -1.088 1.00 75.59 206 HIS C O 1
ATOM 3724 N N . TYR J 3 25 ? -11.836 25.044 -1.341 1.00 80.11 207 TYR C N 1
ATOM 3725 C CA . TYR J 3 25 ? -13.001 25.788 -1.877 1.00 80.65 207 TYR C CA 1
ATOM 3726 C C . TYR J 3 25 ? -13.433 26.885 -0.871 1.00 79.06 207 TYR C C 1
ATOM 3727 O O . TYR J 3 25 ? -13.233 28.097 -1.135 1.00 75.58 207 TYR C O 1
ATOM 3736 N N . SER J 3 26 ? -13.699 26.481 0.386 1.00 80.16 208 SER C N 1
ATOM 3737 C CA . SER J 3 26 ? -13.950 27.384 1.551 1.00 78.11 208 SER C CA 1
ATOM 3738 C C . SER J 3 26 ? -13.562 26.757 2.906 1.00 76.87 208 SER C C 1
ATOM 3739 O O . SER J 3 26 ? -13.847 25.576 3.124 1.00 75.82 208 SER C O 1
ATOM 3742 N N . ARG J 3 27 ? -13.038 27.575 3.828 1.00 79.36 209 ARG C N 1
ATOM 3743 C CA . ARG J 3 27 ? -12.453 27.190 5.151 1.00 80.91 209 ARG C CA 1
ATOM 3744 C C . ARG J 3 27 ? -13.543 26.840 6.185 1.00 78.64 209 ARG C C 1
ATOM 3745 O O . ARG J 3 27 ? -13.211 26.220 7.221 1.00 78.93 209 ARG C O 1
ATOM 3753 N N . TYR J 3 28 ? -14.777 27.292 5.971 1.00 76.62 210 TYR C N 1
ATOM 3754 C CA . TYR J 3 28 ? -15.960 26.961 6.809 1.00 74.86 210 TYR C CA 1
ATOM 3755 C C . TYR J 3 28 ? -16.923 26.147 5.934 1.00 73.56 210 TYR C C 1
ATOM 3756 O O . TYR J 3 28 ? -16.864 26.277 4.688 1.00 75.27 210 TYR C O 1
ATOM 3765 N N . ILE J 3 29 ? -17.745 25.284 6.526 1.00 70.49 211 ILE C N 1
ATOM 3766 C CA . ILE J 3 29 ? -18.685 24.436 5.737 1.00 72.93 211 ILE C CA 1
ATOM 3767 C C . ILE J 3 29 ? -20.118 24.707 6.207 1.00 75.43 211 ILE C C 1
ATOM 3768 O O . ILE J 3 29 ? -20.374 24.650 7.429 1.00 74.88 211 ILE C O 1
ATOM 3773 N N . THR J 3 30 ? -21.005 25.018 5.257 1.00 79.91 212 THR C N 1
ATOM 3774 C CA . THR J 3 30 ? -22.449 25.284 5.490 1.00 85.16 212 THR C CA 1
ATOM 3775 C C . THR J 3 30 ? -23.109 23.991 5.961 1.00 86.16 212 THR C C 1
ATOM 3776 O O . THR J 3 30 ? -22.581 22.927 5.619 1.00 84.78 212 THR C O 1
ATOM 3780 N N . ILE J 3 31 ? -24.231 24.065 6.674 1.00 89.44 213 ILE C N 1
ATOM 3781 C CA . ILE J 3 31 ? -24.843 22.831 7.262 1.00 90.98 213 ILE C CA 1
ATOM 3782 C C . ILE J 3 31 ? -25.150 21.859 6.121 1.00 92.05 213 ILE C C 1
ATOM 3783 O O . ILE J 3 31 ? -24.830 20.670 6.217 1.00 94.48 213 ILE C O 1
ATOM 3788 N N . ARG J 3 32 ? -25.765 22.402 5.086 1.00 95.34 214 ARG C N 1
ATOM 3789 C CA . ARG J 3 32 ? -26.271 21.668 3.923 1.00 98.95 214 ARG C CA 1
ATOM 3790 C C . ARG J 3 32 ? -25.113 20.889 3.292 1.00 96.30 214 ARG C C 1
ATOM 3791 O O . ARG J 3 32 ? -25.189 19.648 3.011 1.00 90.78 214 ARG C O 1
ATOM 3799 N N . ARG J 3 33 ? -24.069 21.681 3.044 1.00 93.19 215 ARG C N 1
ATOM 3800 C CA . ARG J 3 33 ? -22.837 21.195 2.365 1.00 90.91 215 ARG C CA 1
ATOM 3801 C C . ARG J 3 33 ? -22.250 20.067 3.190 1.00 88.55 215 ARG C C 1
ATOM 3802 O O . ARG J 3 33 ? -21.875 19.020 2.605 1.00 89.43 215 ARG C O 1
ATOM 3810 N N . LYS J 3 34 ? -22.189 20.296 4.498 1.00 81.49 216 LYS C N 1
ATOM 3811 C CA . LYS J 3 34 ? -21.622 19.335 5.472 1.00 73.95 216 LYS C CA 1
ATOM 3812 C C . LYS J 3 34 ? -22.367 18.014 5.359 1.00 72.73 216 LYS C C 1
ATOM 3813 O O . LYS J 3 34 ? -21.746 16.939 5.293 1.00 72.02 216 LYS C O 1
ATOM 3819 N N . SER J 3 35 ? -23.684 18.138 5.355 1.00 75.01 217 SER C N 1
ATOM 3820 C CA . SER J 3 35 ? -24.608 16.985 5.306 1.00 78.67 217 SER C CA 1
ATOM 3821 C C . SER J 3 35 ? -24.332 16.182 4.047 1.00 80.28 217 SER C C 1
ATOM 3822 O O . SER J 3 35 ? -24.227 14.928 4.123 1.00 80.08 217 SER C O 1
ATOM 3825 N N . GLU J 3 36 ? -24.205 16.911 2.939 1.00 81.49 218 GLU C N 1
ATOM 3826 C CA . GLU J 3 36 ? -23.975 16.306 1.613 1.00 84.49 218 GLU C CA 1
ATOM 3827 C C . GLU J 3 36 ? -22.668 15.490 1.671 1.00 80.47 218 GLU C C 1
ATOM 3828 O O . GLU J 3 36 ? -22.575 14.332 1.232 1.00 80.25 218 GLU C O 1
ATOM 3834 N N . LEU J 3 37 ? -21.673 16.152 2.215 1.00 77.05 219 LEU C N 1
ATOM 3835 C CA . LEU J 3 37 ? -20.292 15.621 2.187 1.00 74.46 219 LEU C CA 1
ATOM 3836 C C . LEU J 3 37 ? -20.230 14.372 3.038 1.00 74.55 219 LEU C C 1
ATOM 3837 O O . LEU J 3 37 ? -19.611 13.383 2.586 1.00 74.74 219 LEU C O 1
ATOM 3842 N N . ALA J 3 38 ? -20.849 14.409 4.194 1.00 73.87 220 ALA C N 1
ATOM 3843 C CA . ALA J 3 38 ? -20.883 13.252 5.114 1.00 74.08 220 ALA C CA 1
ATOM 3844 C C . ALA J 3 38 ? -21.537 12.082 4.399 1.00 74.77 220 ALA C C 1
ATOM 3845 O O . ALA J 3 38 ? -21.006 10.940 4.490 1.00 72.15 220 ALA C O 1
ATOM 3847 N N . ALA J 3 39 ? -22.647 12.376 3.718 1.00 76.17 221 ALA C N 1
ATOM 3848 C CA . ALA J 3 39 ? -23.443 11.367 3.016 1.00 81.53 221 ALA C CA 1
ATOM 3849 C C . ALA J 3 39 ? -22.535 10.689 1.986 1.00 81.69 221 ALA C C 1
ATOM 3850 O O . ALA J 3 39 ? -22.531 9.420 1.869 1.00 78.45 221 ALA C O 1
ATOM 3852 N N . ASN J 3 40 ? -21.800 11.519 1.239 1.00 82.05 222 ASN C N 1
ATOM 3853 C CA . ASN J 3 40 ? -21.113 11.034 0.038 1.00 81.80 222 ASN C CA 1
ATOM 3854 C C . ASN J 3 40 ? -19.775 10.399 0.391 1.00 75.95 222 ASN C C 1
ATOM 3855 O O . ASN J 3 40 ? -19.148 10.041 -0.524 1.00 75.23 222 ASN C O 1
ATOM 3860 N N . LEU J 3 41 ? -19.372 10.330 1.662 1.00 73.33 223 LEU C N 1
ATOM 3861 C CA . LEU J 3 41 ? -17.993 9.937 2.074 1.00 71.82 223 LEU C CA 1
ATOM 3862 C C . LEU J 3 41 ? -17.977 8.839 3.123 1.00 70.98 223 LEU C C 1
ATOM 3863 O O . LEU J 3 41 ? -16.882 8.348 3.368 1.00 72.93 223 LEU C O 1
ATOM 3868 N N . GLY J 3 42 ? -19.106 8.515 3.748 1.00 71.04 224 GLY C N 1
ATOM 3869 C CA . GLY J 3 42 ? -19.187 7.483 4.800 1.00 69.65 224 GLY C CA 1
ATOM 3870 C C . GLY J 3 42 ? -18.750 8.025 6.146 1.00 65.81 224 GLY C C 1
ATOM 3871 O O . GLY J 3 42 ? -18.298 7.240 6.983 1.00 62.75 224 GLY C O 1
ATOM 3872 N N . LEU J 3 43 ? -18.856 9.335 6.338 1.00 65.64 225 LEU C N 1
ATOM 3873 C CA . LEU J 3 43 ? -18.503 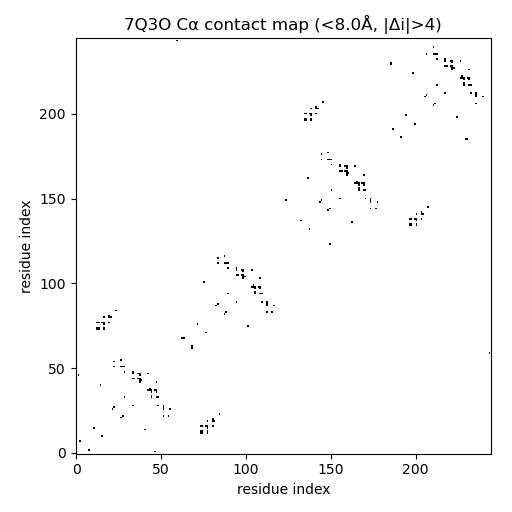10.003 7.614 1.00 67.86 225 LEU C CA 1
ATOM 3874 C C . LEU J 3 43 ? -19.769 10.627 8.173 1.00 66.80 225 LEU C C 1
ATOM 3875 O O . LEU J 3 43 ? -20.641 10.952 7.379 1.00 65.26 225 LEU C O 1
ATOM 3880 N N . THR J 3 44 ? -19.816 10.817 9.485 1.00 67.05 226 THR C N 1
ATOM 3881 C CA . THR J 3 44 ? -20.928 11.497 10.185 1.00 70.26 226 THR C CA 1
ATOM 3882 C C . THR J 3 44 ? -20.754 13.005 9.970 1.00 72.01 226 THR C C 1
ATOM 3883 O O . THR J 3 44 ? -19.605 13.427 9.842 1.00 73.66 226 THR C O 1
ATOM 3887 N N . GLU J 3 45 ? -21.841 13.770 9.898 1.00 75.83 227 GLU C N 1
ATOM 3888 C CA . GLU J 3 45 ? -21.833 15.254 9.930 1.00 79.01 227 GLU C CA 1
ATOM 3889 C C . GLU J 3 45 ? -20.869 15.705 11.014 1.00 78.12 227 GLU C C 1
ATOM 3890 O O . GLU J 3 45 ? -20.337 16.782 10.846 1.00 82.45 227 GLU C O 1
ATOM 3896 N N . ARG J 3 46 ? -20.925 15.017 12.153 1.00 75.98 228 ARG C N 1
ATOM 3897 C CA . ARG J 3 46 ? -20.130 15.392 13.340 1.00 73.08 228 ARG C CA 1
ATOM 3898 C C . ARG J 3 46 ? -18.660 15.291 12.997 1.00 68.50 228 ARG C C 1
ATOM 3899 O O . ARG J 3 46 ? -17.869 16.115 13.428 1.00 67.07 228 ARG C O 1
ATOM 3907 N N . GLN J 3 47 ? -18.308 14.205 12.325 1.00 65.56 229 GLN C N 1
ATOM 3908 C CA . GLN J 3 47 ? -16.908 13.901 11.954 1.00 62.93 229 GLN C CA 1
ATOM 3909 C C . GLN J 3 47 ? -16.378 15.004 11.051 1.00 63.07 229 GLN C C 1
ATOM 3910 O O . GLN J 3 47 ? -15.277 15.537 11.297 1.00 64.39 229 GLN C O 1
ATOM 3916 N N . VAL J 3 48 ? -17.188 15.340 10.060 1.00 63.10 230 VAL C N 1
ATOM 3917 C CA . VAL J 3 48 ? -16.829 16.375 9.059 1.00 61.29 230 VAL C CA 1
ATOM 3918 C C . VAL J 3 48 ? -16.609 17.706 9.763 1.00 63.96 230 VAL C C 1
ATOM 3919 O O . VAL J 3 48 ? -15.606 18.384 9.467 1.00 73.06 230 VAL C O 1
ATOM 3923 N N . LYS J 3 49 ? -17.526 18.014 10.684 1.00 63.37 231 LYS C N 1
ATOM 3924 C CA . LYS J 3 49 ? -17.495 19.260 11.465 1.00 66.36 231 LYS C CA 1
ATOM 3925 C C . LYS J 3 49 ? -16.146 19.349 12.198 1.00 65.43 231 LYS C C 1
ATOM 3926 O O . LYS J 3 49 ? -15.441 20.407 12.176 1.00 61.51 231 LYS C O 1
ATOM 3932 N N . ILE J 3 50 ? -15.855 18.231 12.866 1.00 68.23 232 ILE C N 1
ATOM 3933 C CA . ILE J 3 50 ? -14.639 18.111 13.703 1.00 70.27 232 ILE C CA 1
ATOM 3934 C C . ILE J 3 50 ? -13.414 18.365 12.832 1.00 69.13 232 ILE C C 1
ATOM 3935 O O . ILE J 3 50 ? -12.485 19.079 13.227 1.00 71.21 232 ILE C O 1
ATOM 3940 N N . TRP J 3 51 ? -13.421 17.722 11.676 1.00 63.65 233 TRP C N 1
ATOM 3941 C CA . TRP J 3 51 ? -12.324 17.742 10.699 1.00 64.64 233 TRP C CA 1
ATOM 3942 C C . TRP J 3 51 ? -12.099 19.175 10.300 1.00 65.40 233 TRP C C 1
ATOM 3943 O O . TRP J 3 51 ? -10.908 19.557 10.247 1.00 65.04 233 TRP C O 1
ATOM 3954 N N . PHE J 3 52 ? -13.178 19.909 10.007 1.00 65.57 234 PHE C N 1
ATOM 3955 C CA . PHE J 3 52 ? -13.011 21.297 9.544 1.00 64.43 234 PHE C CA 1
ATOM 3956 C C . PHE J 3 52 ? -12.321 22.137 10.627 1.00 64.16 234 PHE C C 1
ATOM 3957 O O . PHE J 3 52 ? -11.394 22.917 10.317 1.00 65.88 234 PHE C O 1
ATOM 3965 N N . GLN J 3 53 ? -12.759 21.914 11.858 1.00 64.48 235 GLN C N 1
ATOM 3966 C CA . GLN J 3 53 ? -12.209 22.626 13.024 1.00 65.99 235 GLN C CA 1
ATOM 3967 C C . GLN J 3 53 ? -10.707 22.340 13.136 1.00 66.86 235 GLN C C 1
ATOM 3968 O O . GLN J 3 53 ? -9.898 23.260 13.347 1.00 71.05 235 GLN C O 1
ATOM 3974 N N . ASN J 3 54 ? -10.375 21.073 12.984 1.00 63.46 236 ASN C N 1
ATOM 3975 C CA . ASN J 3 54 ? -8.987 20.599 13.086 1.00 63.00 236 ASN C CA 1
ATOM 3976 C C . ASN J 3 54 ? -8.139 21.309 12.009 1.00 61.44 236 ASN C C 1
ATOM 3977 O O . ASN J 3 54 ? -7.042 21.785 12.230 1.00 58.48 236 ASN C O 1
ATOM 3982 N N . ARG J 3 55 ? -8.694 21.316 10.825 1.00 61.88 237 ARG C N 1
ATOM 3983 C CA . ARG J 3 55 ? -7.998 21.770 9.610 1.00 64.14 237 ARG C CA 1
ATOM 3984 C C . ARG J 3 55 ? -7.732 23.246 9.730 1.00 66.50 237 ARG C C 1
ATOM 3985 O O . ARG J 3 55 ? -6.601 23.635 9.395 1.00 63.31 237 ARG C O 1
ATOM 3993 N N . ARG J 3 56 ? -8.701 24.003 10.247 1.00 67.42 238 ARG C N 1
ATOM 3994 C CA . ARG J 3 56 ? -8.516 25.458 10.414 1.00 68.44 238 ARG C CA 1
ATOM 3995 C C . ARG J 3 56 ? -7.340 25.696 11.372 1.00 68.62 238 ARG C C 1
ATOM 3996 O O . ARG J 3 56 ? -6.479 26.565 11.098 1.00 72.88 238 ARG C O 1
ATOM 4004 N N . ALA J 3 57 ? -7.326 24.928 12.455 1.00 69.50 239 ALA C N 1
ATOM 4005 C CA . ALA J 3 57 ? -6.276 25.020 13.485 1.00 71.91 239 ALA C CA 1
ATOM 4006 C C . ALA J 3 57 ? -4.906 24.764 12.858 1.00 72.93 239 ALA C C 1
ATOM 4007 O O . ALA J 3 57 ? -3.943 25.505 13.101 1.00 73.53 239 ALA C O 1
ATOM 4009 N N . LYS J 3 58 ? -4.866 23.719 12.052 1.00 75.05 240 LYS C N 1
ATOM 4010 C CA . LYS J 3 58 ? -3.643 23.289 11.347 1.00 73.93 240 LYS C CA 1
ATOM 4011 C C . LYS J 3 58 ? -3.138 24.425 10.464 1.00 70.76 240 LYS C C 1
ATOM 4012 O O . LYS J 3 58 ? -1.946 24.735 10.455 1.00 73.90 240 LYS C O 1
ATOM 4018 N N . GLU J 3 59 ? -4.068 25.019 9.737 1.00 71.26 241 GLU C N 1
ATOM 4019 C CA . GLU J 3 59 ? -3.769 26.124 8.815 1.00 74.87 241 GLU C CA 1
ATOM 4020 C C . GLU J 3 59 ? -3.162 27.283 9.586 1.00 78.98 241 GLU C C 1
ATOM 4021 O O . GLU J 3 59 ? -2.148 27.858 9.144 1.00 82.52 241 GLU C O 1
ATOM 4027 N N . ARG J 3 60 ? -3.783 27.589 10.718 1.00 82.35 242 ARG C N 1
ATOM 4028 C CA . ARG J 3 60 ? -3.338 28.679 11.610 1.00 88.62 242 ARG C CA 1
ATOM 4029 C C . ARG J 3 60 ? -1.894 28.424 12.030 1.00 96.20 242 ARG C C 1
ATOM 4030 O O . ARG J 3 60 ? -1.043 29.347 11.983 1.00 101.30 242 ARG C O 1
ATOM 4038 N N . LYS J 3 61 ? -1.654 27.186 12.448 1.00 98.11 243 LYS C N 1
ATOM 4039 C CA . LYS J 3 61 ? -0.333 26.733 12.924 1.00 97.39 243 LYS C CA 1
ATOM 4040 C C . LYS J 3 61 ? 0.703 26.942 11.827 1.00 96.47 243 LYS C C 1
ATOM 4041 O O . LYS J 3 61 ? 1.798 27.480 12.082 1.00 97.38 243 LYS C O 1
ATOM 4047 N N . VAL J 3 62 ? 0.336 26.554 10.615 1.00 95.63 244 VAL C N 1
ATOM 4048 C CA . VAL J 3 62 ? 1.228 26.739 9.445 1.00 98.32 244 VAL C CA 1
ATOM 4049 C C . VAL J 3 62 ? 1.541 28.228 9.113 1.00 102.28 244 VAL C C 1
ATOM 4050 O O . VAL J 3 62 ? 2.718 28.703 9.250 1.00 107.86 244 VAL C O 1
ATOM 4054 N N . ASN J 3 63 ? 0.478 28.978 8.801 1.00 101.44 245 ASN C N 1
ATOM 4055 C CA . ASN J 3 63 ? 0.500 30.422 8.435 1.00 100.34 245 ASN C CA 1
ATOM 4056 C C . ASN J 3 63 ? 0.663 31.267 9.705 1.00 94.43 245 ASN C C 1
ATOM 4057 O O . ASN J 3 63 ? 1.812 31.523 10.072 1.00 89.16 245 ASN C O 1
ATOM 4062 N N . THR K 3 3 ? 4.273 52.065 20.627 1.00 81.30 185 THR E N 1
ATOM 4063 C CA . THR K 3 3 ? 3.154 52.842 21.215 1.00 83.18 185 THR E CA 1
ATOM 4064 C C . THR K 3 3 ? 2.785 53.980 20.246 1.00 85.09 185 THR E C 1
ATOM 4065 O O . THR K 3 3 ? 3.701 54.516 19.581 1.00 83.80 185 THR E O 1
ATOM 4069 N N . LYS K 3 4 ? 1.482 54.323 20.146 1.00 87.12 186 LYS E N 1
ATOM 4070 C CA . LYS K 3 4 ? 0.995 55.690 19.782 1.00 89.30 186 LYS E CA 1
ATOM 4071 C C . LYS K 3 4 ? -0.039 56.207 20.819 1.00 92.58 186 LYS E C 1
ATOM 4072 O O . LYS K 3 4 ? -0.854 55.418 21.365 1.00 86.37 186 LYS E O 1
ATOM 4078 N N . ASP K 3 5 ? 0.106 57.486 21.163 1.00 101.08 187 ASP E N 1
ATOM 4079 C CA . ASP K 3 5 ? -0.593 58.209 22.255 1.00 108.00 187 ASP E CA 1
ATOM 4080 C C . ASP K 3 5 ? -1.349 59.362 21.599 1.00 107.69 187 ASP E C 1
ATOM 4081 O O . ASP K 3 5 ? -1.039 60.567 21.886 1.00 98.40 187 ASP E O 1
ATOM 4086 N N . LYS K 3 6 ? -2.286 58.999 20.719 1.00 117.51 188 LYS E N 1
ATOM 4087 C CA . LYS K 3 6 ? -3.284 59.919 20.083 1.00 118.60 188 LYS E CA 1
ATOM 4088 C C . LYS K 3 6 ? -4.722 59.465 20.389 1.00 105.00 188 LYS E C 1
ATOM 4089 O O . LYS K 3 6 ? -5.616 60.093 19.862 1.00 100.91 188 LYS E O 1
ATOM 4095 N N . TYR K 3 7 ? -4.940 58.430 21.217 1.00 99.24 189 TYR E N 1
ATOM 4096 C CA . TYR K 3 7 ? -6.165 57.585 21.260 1.00 95.23 189 TYR E CA 1
ATOM 4097 C C . TYR K 3 7 ? -6.740 57.384 19.875 1.00 86.28 189 TYR E C 1
ATOM 4098 O O . TYR K 3 7 ? -7.571 58.209 19.449 1.00 90.08 189 TYR E O 1
ATOM 4107 N N . ARG K 3 8 ? -6.327 56.314 19.215 1.00 77.32 190 ARG E N 1
ATOM 4108 C CA . ARG K 3 8 ? -6.831 55.917 17.873 1.00 72.05 190 ARG E CA 1
ATOM 4109 C C . ARG K 3 8 ? -6.857 57.121 16.914 1.00 69.10 190 ARG E C 1
ATOM 4110 O O . ARG K 3 8 ? -7.448 58.152 17.218 1.00 63.53 190 ARG E O 1
ATOM 4118 N N . VAL K 3 9 ? -6.235 56.942 15.754 1.00 71.45 191 VAL E N 1
ATOM 4119 C CA . VAL K 3 9 ? -6.239 57.896 14.615 1.00 72.66 191 VAL E CA 1
ATOM 4120 C C . VAL K 3 9 ? -6.860 57.170 13.423 1.00 73.14 191 VAL E C 1
ATOM 4121 O O . VAL K 3 9 ? -6.496 56.003 13.184 1.00 77.19 191 VAL E O 1
ATOM 4125 N N . VAL K 3 10 ? -7.726 57.860 12.689 1.00 70.31 192 VAL E N 1
ATOM 4126 C CA . VAL K 3 10 ? -8.461 57.276 11.537 1.00 67.60 192 VAL E CA 1
ATOM 4127 C C . VAL K 3 10 ? -7.518 57.159 10.343 1.00 63.50 192 VAL E C 1
ATOM 4128 O O . VAL K 3 10 ? -6.979 58.169 9.925 1.00 61.64 192 VAL E O 1
ATOM 4132 N N . TYR K 3 11 ? -7.362 55.963 9.795 1.00 62.45 193 TYR E N 1
ATOM 4133 C CA . TYR K 3 11 ? -6.548 55.745 8.570 1.00 62.92 193 TYR E CA 1
ATOM 4134 C C . TYR K 3 11 ? -7.311 56.353 7.380 1.00 62.44 193 TYR E C 1
ATOM 4135 O O . TYR K 3 11 ? -8.547 56.269 7.351 1.00 65.95 193 TYR E O 1
ATOM 4144 N N . THR K 3 12 ? -6.597 57.001 6.457 1.00 60.85 194 THR E N 1
ATOM 4145 C CA . THR K 3 12 ? -7.153 57.587 5.211 1.00 60.47 194 THR E CA 1
ATOM 4146 C C . THR K 3 12 ? -7.866 56.491 4.422 1.00 64.51 194 THR E C 1
ATOM 4147 O O . THR K 3 12 ? -7.680 55.303 4.759 1.00 64.91 194 THR E O 1
ATOM 4151 N N . ASP K 3 13 ? -8.606 56.864 3.385 1.00 66.77 195 ASP E N 1
ATOM 4152 C CA . ASP K 3 13 ? -9.302 55.853 2.548 1.00 69.20 195 ASP E CA 1
ATOM 4153 C C . ASP K 3 13 ? -8.247 55.079 1.775 1.00 69.37 195 ASP E C 1
ATOM 4154 O O . ASP K 3 13 ? -8.433 53.895 1.574 1.00 67.84 195 ASP E O 1
ATOM 4159 N N . HIS K 3 14 ? -7.245 55.776 1.265 1.00 69.03 196 HIS E N 1
ATOM 4160 C CA . HIS K 3 14 ? -6.229 55.180 0.383 1.00 68.69 196 HIS E CA 1
ATOM 4161 C C . HIS K 3 14 ? -5.500 54.052 1.110 1.00 66.65 196 HIS E C 1
ATOM 4162 O O . HIS K 3 14 ? -5.341 52.926 0.573 1.00 67.99 196 HIS E O 1
ATOM 4169 N N . GLN K 3 15 ? -5.090 54.404 2.318 1.00 63.25 197 GLN E N 1
ATOM 4170 C CA . GLN K 3 15 ? -4.310 53.543 3.237 1.00 61.18 197 GLN E CA 1
ATOM 4171 C C . GLN K 3 15 ? -5.083 52.246 3.435 1.00 58.45 197 GLN E C 1
ATOM 4172 O O . GLN K 3 15 ? -4.543 51.103 3.314 1.00 55.67 197 GLN E O 1
ATOM 4178 N N . ARG K 3 16 ? -6.349 52.474 3.800 1.00 57.90 198 ARG E N 1
ATOM 4179 C CA . ARG K 3 16 ? -7.290 51.365 4.153 1.00 55.88 198 ARG E CA 1
ATOM 4180 C C . ARG K 3 16 ? -7.437 50.455 2.950 1.00 53.85 198 ARG E C 1
ATOM 4181 O O . ARG K 3 16 ? -7.373 49.228 3.127 1.00 52.51 198 ARG E O 1
ATOM 4189 N N . LEU K 3 17 ? -7.596 51.060 1.777 1.00 52.74 199 LEU E N 1
ATOM 4190 C CA . LEU K 3 17 ? -7.763 50.321 0.509 1.00 53.24 199 LEU E CA 1
ATOM 4191 C C . LEU K 3 17 ? -6.565 49.416 0.280 1.00 54.73 199 LEU E C 1
ATOM 4192 O O . LEU K 3 17 ? -6.755 48.210 -0.051 1.00 57.13 199 LEU E O 1
ATOM 4197 N N . GLU K 3 18 ? -5.390 50.017 0.462 1.00 57.72 200 GLU E N 1
ATOM 4198 C CA . GLU K 3 18 ? -4.107 49.326 0.245 1.00 61.47 200 GLU E CA 1
ATOM 4199 C C . GLU K 3 18 ? -4.060 48.094 1.156 1.00 63.16 200 GLU E C 1
ATOM 4200 O O . GLU K 3 18 ? -3.691 46.956 0.688 1.00 65.03 200 GLU E O 1
ATOM 4206 N N . LEU K 3 19 ? -4.410 48.349 2.416 1.00 62.29 201 LEU E N 1
ATOM 4207 C CA . LEU K 3 19 ? -4.361 47.304 3.459 1.00 62.03 201 LEU E CA 1
ATOM 4208 C C . LEU K 3 19 ? -5.282 46.160 3.075 1.00 61.30 201 LEU E C 1
ATOM 4209 O O . LEU K 3 19 ? -4.892 44.992 3.184 1.00 56.60 201 LEU E O 1
ATOM 4214 N N . GLU K 3 20 ? -6.466 46.520 2.614 1.00 62.41 202 GLU E N 1
ATOM 4215 C CA . GLU K 3 20 ? -7.502 45.544 2.215 1.00 63.52 202 GLU E CA 1
ATOM 4216 C C . GLU K 3 20 ? -6.982 44.682 1.079 1.00 64.38 202 GLU E C 1
ATOM 4217 O O . GLU K 3 20 ? -7.141 43.451 1.139 1.00 63.20 202 GLU E O 1
ATOM 4223 N N . LYS K 3 21 ? -6.349 45.337 0.120 1.00 67.99 203 LYS E N 1
ATOM 4224 C CA . LYS K 3 21 ? -5.784 44.655 -1.060 1.00 71.86 203 LYS E CA 1
ATOM 4225 C C . LYS K 3 21 ? -4.756 43.618 -0.591 1.00 72.13 203 LYS E C 1
ATOM 4226 O O . LYS K 3 21 ? -4.768 42.440 -1.064 1.00 71.57 203 LYS E O 1
ATOM 4232 N N . GLU K 3 22 ? -3.900 44.084 0.316 1.00 72.42 204 GLU E N 1
ATOM 4233 C CA . GLU K 3 22 ? -2.820 43.239 0.863 1.00 69.86 204 GLU E CA 1
ATOM 4234 C C . GLU K 3 22 ? -3.416 42.006 1.546 1.00 63.99 204 GLU E C 1
ATOM 4235 O O . GLU K 3 22 ? -2.948 40.888 1.353 1.00 55.12 204 GLU E O 1
ATOM 4241 N N . PHE K 3 23 ? -4.451 42.256 2.322 1.00 61.99 205 PHE E N 1
ATOM 4242 C CA . PHE K 3 23 ? -5.163 41.206 3.077 1.00 62.04 205 PHE E CA 1
ATOM 4243 C C . PHE K 3 23 ? -5.686 40.170 2.106 1.00 62.57 205 PHE E C 1
ATOM 4244 O O . PHE K 3 23 ? -5.604 38.985 2.357 1.00 60.49 205 PHE E O 1
ATOM 4252 N N . HIS K 3 24 ? -6.327 40.667 1.053 1.00 65.64 206 HIS E N 1
ATOM 4253 C CA . HIS K 3 24 ? -6.931 39.816 0.009 1.00 69.73 206 HIS E CA 1
ATOM 4254 C C . HIS K 3 24 ? -5.864 38.916 -0.577 1.00 77.47 206 HIS E C 1
ATOM 4255 O O . HIS K 3 24 ? -6.115 37.686 -0.740 1.00 75.20 206 HIS E O 1
ATOM 4262 N N . TYR K 3 25 ? -4.726 39.536 -0.892 1.00 90.48 207 TYR E N 1
ATOM 4263 C CA . TYR K 3 25 ? -3.560 38.804 -1.449 1.00 93.95 207 TYR E CA 1
ATOM 4264 C C . TYR K 3 25 ? -3.140 37.657 -0.492 1.00 89.61 207 TYR E C 1
ATOM 4265 O O . TYR K 3 25 ? -3.341 36.473 -0.823 1.00 90.15 207 TYR E O 1
ATOM 4274 N N . SER K 3 26 ? -2.897 37.993 0.788 1.00 86.80 208 SER E N 1
ATOM 4275 C CA . SER K 3 26 ? -2.675 37.027 1.905 1.00 87.96 208 SER E CA 1
ATOM 4276 C C . SER K 3 26 ? -3.064 37.588 3.288 1.00 85.85 208 SER E C 1
ATOM 4277 O O . SER K 3 26 ? -2.759 38.751 3.571 1.00 84.16 208 SER E O 1
ATOM 4280 N N . ARG K 3 27 ? -3.608 36.725 4.156 1.00 87.03 209 ARG E N 1
ATOM 4281 C CA . ARG K 3 27 ? -4.202 37.038 5.492 1.00 89.12 209 ARG E CA 1
ATOM 4282 C C . ARG K 3 27 ? -3.122 37.314 6.554 1.00 86.38 209 ARG E C 1
ATOM 4283 O O . ARG K 3 27 ? -3.447 37.899 7.611 1.00 83.62 209 ARG E O 1
ATOM 4291 N N . TYR K 3 28 ? -1.897 36.842 6.330 1.00 84.67 210 TYR E N 1
ATOM 4292 C CA . TYR K 3 28 ? -0.713 37.107 7.193 1.00 79.51 210 TYR E CA 1
ATOM 4293 C C . TYR K 3 28 ? 0.277 37.945 6.372 1.00 74.69 210 TYR E C 1
ATOM 4294 O O . TYR K 3 28 ? 0.228 37.891 5.130 1.00 78.37 210 TYR E O 1
ATOM 4303 N N . ILE K 3 29 ? 1.094 38.768 7.015 1.00 71.66 211 ILE E N 1
ATOM 4304 C CA . ILE K 3 29 ? 2.044 39.663 6.292 1.00 73.86 211 ILE E CA 1
ATOM 4305 C C . ILE K 3 29 ? 3.464 39.359 6.777 1.00 76.78 211 ILE E C 1
ATOM 4306 O O . ILE K 3 29 ? 3.701 39.354 8.009 1.00 79.32 211 ILE E O 1
ATOM 4311 N N . THR K 3 30 ? 4.368 39.096 5.831 1.00 78.60 212 THR E N 1
ATOM 4312 C CA . THR K 3 30 ? 5.805 38.807 6.067 1.00 80.47 212 THR E CA 1
ATOM 4313 C C . THR K 3 30 ? 6.457 40.067 6.628 1.00 83.03 212 THR E C 1
ATOM 4314 O O . THR K 3 30 ? 5.941 41.155 6.341 1.00 79.08 212 THR E O 1
ATOM 4318 N N . ILE K 3 31 ? 7.564 39.948 7.359 1.00 92.14 213 ILE E N 1
ATOM 4319 C CA . ILE K 3 31 ? 8.158 41.155 8.017 1.00 96.11 213 ILE E CA 1
ATOM 4320 C C . ILE K 3 31 ? 8.518 42.168 6.938 1.00 98.31 213 ILE E C 1
ATOM 4321 O O . ILE K 3 31 ? 8.213 43.356 7.088 1.00 103.16 213 ILE E O 1
ATOM 4326 N N . ARG K 3 32 ? 9.144 41.664 5.893 1.00 100.43 214 ARG E N 1
ATOM 4327 C CA . ARG K 3 32 ? 9.676 42.447 4.761 1.00 103.21 214 ARG E CA 1
ATOM 4328 C C . ARG K 3 32 ? 8.527 43.268 4.162 1.00 98.69 214 ARG E C 1
ATOM 4329 O O . ARG K 3 32 ? 8.624 44.509 3.934 1.00 94.64 214 ARG E O 1
ATOM 4337 N N . ARG K 3 33 ? 7.475 42.511 3.867 1.00 96.24 215 ARG E N 1
ATOM 4338 C CA . ARG K 3 33 ? 6.263 43.050 3.198 1.00 93.48 215 ARG E CA 1
ATOM 4339 C C . ARG K 3 33 ? 5.679 44.143 4.066 1.00 94.46 215 ARG E C 1
ATOM 4340 O O . ARG K 3 33 ? 5.327 45.223 3.523 1.00 97.38 215 ARG E O 1
ATOM 4348 N N . LYS K 3 34 ? 5.599 43.854 5.360 1.00 91.29 216 LYS E N 1
ATOM 4349 C CA . LYS K 3 34 ? 5.037 44.780 6.372 1.00 83.90 216 LYS E CA 1
ATOM 4350 C C . LYS K 3 34 ? 5.809 46.095 6.324 1.00 82.20 216 LYS E C 1
ATOM 4351 O O . LYS K 3 34 ? 5.204 47.184 6.296 1.00 83.85 216 LYS E O 1
ATOM 4357 N N . SER K 3 35 ? 7.123 45.946 6.327 1.00 82.46 217 SER E N 1
ATOM 4358 C CA . SER K 3 35 ? 8.070 47.082 6.332 1.00 84.93 217 SER E CA 1
ATOM 4359 C C . SER K 3 35 ? 7.824 47.944 5.114 1.00 86.60 217 SER E C 1
ATOM 4360 O O . SER K 3 35 ? 7.736 49.197 5.249 1.00 86.70 217 SER E O 1
ATOM 4363 N N . GLU K 3 36 ? 7.696 47.267 3.972 1.00 88.94 218 GLU E N 1
ATOM 4364 C CA . GLU K 3 36 ? 7.496 47.929 2.667 1.00 90.08 218 GLU E CA 1
ATOM 4365 C C . GLU K 3 36 ? 6.205 48.773 2.757 1.00 88.94 218 GLU E C 1
ATOM 4366 O O . GLU K 3 36 ? 6.139 49.952 2.368 1.00 90.32 218 GLU E O 1
ATOM 4372 N N . LEU K 3 37 ? 5.188 48.108 3.260 1.00 83.07 219 LEU E N 1
ATOM 4373 C CA . LEU K 3 37 ? 3.822 48.670 3.225 1.00 79.76 219 LEU E CA 1
ATOM 4374 C C . LEU K 3 37 ? 3.761 49.871 4.135 1.00 77.50 219 LEU E C 1
ATOM 4375 O O . LEU K 3 37 ? 3.169 50.891 3.717 1.00 79.83 219 LEU E O 1
ATOM 4380 N N . ALA K 3 38 ? 4.360 49.772 5.296 1.00 76.37 220 ALA E N 1
ATOM 4381 C CA . ALA K 3 38 ? 4.396 50.890 6.270 1.00 75.22 220 ALA E CA 1
ATOM 4382 C C . ALA K 3 38 ? 5.085 52.076 5.619 1.00 75.10 220 ALA E C 1
ATOM 4383 O O . ALA K 3 38 ? 4.577 53.221 5.751 1.00 72.04 220 ALA E O 1
ATOM 4385 N N . ALA K 3 39 ? 6.201 51.792 4.944 1.00 77.25 221 ALA E N 1
ATOM 4386 C CA . ALA K 3 39 ? 7.025 52.817 4.297 1.00 79.24 221 ALA E CA 1
ATOM 4387 C C . ALA K 3 39 ? 6.149 53.555 3.284 1.00 77.46 221 ALA E C 1
ATOM 4388 O O . ALA K 3 39 ? 6.173 54.818 3.217 1.00 75.49 221 ALA E O 1
ATOM 4390 N N . ASN K 3 40 ? 5.412 52.773 2.489 1.00 79.49 222 ASN E N 1
ATOM 4391 C CA . ASN K 3 40 ? 4.758 53.320 1.294 1.00 81.96 222 ASN E CA 1
ATOM 4392 C C . ASN K 3 40 ? 3.428 53.963 1.649 1.00 74.32 222 ASN E C 1
ATOM 4393 O O . ASN K 3 40 ? 2.833 54.387 0.736 1.00 74.24 222 ASN E O 1
ATOM 4398 N N . LEU K 3 41 ? 2.998 53.983 2.914 1.00 69.84 223 LEU E N 1
ATOM 4399 C CA . LEU K 3 41 ? 1.625 54.395 3.311 1.00 67.62 223 LEU E CA 1
ATOM 4400 C C . LEU K 3 41 ? 1.618 55.449 4.417 1.00 65.29 223 LEU E C 1
ATOM 4401 O O . LEU K 3 41 ? 0.528 55.953 4.675 1.00 68.99 223 LEU E O 1
ATOM 4406 N N . GLY K 3 42 ? 2.736 55.707 5.087 1.00 64.87 224 GLY E N 1
ATOM 4407 C CA . GLY K 3 42 ? 2.824 56.687 6.186 1.00 65.26 224 GLY E CA 1
ATOM 4408 C C . GLY K 3 42 ? 2.351 56.095 7.501 1.00 64.51 224 GLY E C 1
ATOM 4409 O O . GLY K 3 42 ? 1.895 56.854 8.374 1.00 64.50 224 GLY E O 1
ATOM 4410 N N . LEU K 3 43 ? 2.432 54.776 7.642 1.00 63.67 225 LEU E N 1
ATOM 4411 C CA . LEU K 3 43 ? 2.056 54.065 8.889 1.00 64.29 225 LEU E CA 1
ATOM 4412 C C . LEU K 3 43 ? 3.309 53.407 9.444 1.00 66.56 225 LEU E C 1
ATOM 4413 O O . LEU K 3 43 ? 4.201 53.113 8.646 1.00 69.76 225 LEU E O 1
ATOM 4418 N N . THR K 3 44 ? 3.324 53.143 10.747 1.00 68.30 226 THR E N 1
ATOM 4419 C CA . THR K 3 44 ? 4.412 52.418 11.436 1.00 71.35 226 THR E CA 1
ATOM 4420 C C . THR K 3 44 ? 4.241 50.929 11.133 1.00 72.18 226 THR E C 1
ATOM 4421 O O . THR K 3 44 ? 3.067 50.521 10.959 1.00 65.37 226 THR E O 1
ATOM 4425 N N . GLU K 3 45 ? 5.352 50.169 11.035 1.00 78.28 227 GLU E N 1
ATOM 4426 C CA . GLU K 3 45 ? 5.335 48.667 10.976 1.00 80.02 227 GLU E CA 1
ATOM 4427 C C . GLU K 3 45 ? 4.260 48.181 11.963 1.00 77.41 227 GLU E C 1
ATOM 4428 O O . GLU K 3 45 ? 3.447 47.311 11.611 1.00 73.36 227 GLU E O 1
ATOM 4434 N N . ARG K 3 46 ? 4.346 48.773 13.154 1.00 77.48 228 ARG E N 1
ATOM 4435 C CA . ARG K 3 46 ? 3.533 48.328 14.309 1.00 79.40 228 ARG E CA 1
ATOM 4436 C C . ARG K 3 46 ? 2.069 48.461 13.975 1.00 78.93 228 ARG E C 1
ATOM 4437 O O . ARG K 3 46 ? 1.297 47.518 14.245 1.00 79.13 228 ARG E O 1
ATOM 4445 N N . GLN K 3 47 ? 1.720 49.614 13.397 1.00 76.49 229 GLN E N 1
ATOM 4446 C CA . GLN K 3 47 ? 0.334 49.951 12.999 1.00 69.10 229 GLN E CA 1
ATOM 4447 C C . GLN K 3 47 ? -0.227 48.935 12.000 1.00 67.50 229 GLN E C 1
ATOM 4448 O O . GLN K 3 47 ? -1.302 48.344 12.261 1.00 70.44 229 GLN E O 1
ATOM 4454 N N . VAL K 3 48 ? 0.635 48.586 11.066 1.00 66.36 230 VAL E N 1
ATOM 4455 C CA . VAL K 3 48 ? 0.289 47.603 10.009 1.00 65.16 230 VAL E CA 1
ATOM 4456 C C . VAL K 3 48 ? 0.029 46.242 10.645 1.00 68.09 230 VAL E C 1
ATOM 4457 O O . VAL K 3 48 ? -0.974 45.592 10.294 1.00 71.47 230 VAL E O 1
ATOM 4461 N N . LYS K 3 49 ? 0.922 45.868 11.556 1.00 67.90 231 LYS E N 1
ATOM 4462 C CA . LYS K 3 49 ? 0.864 44.588 12.275 1.00 68.03 231 LYS E CA 1
ATOM 4463 C C . LYS K 3 49 ? -0.488 44.484 12.983 1.00 65.03 231 LYS E C 1
ATOM 4464 O O . LYS K 3 49 ? -1.213 43.436 12.896 1.00 61.28 231 LYS E O 1
ATOM 4470 N N . ILE K 3 50 ? -0.780 45.562 13.693 1.00 66.32 232 ILE E N 1
ATOM 4471 C CA . ILE K 3 50 ? -2.010 45.664 14.522 1.00 67.40 232 ILE E CA 1
ATOM 4472 C C . ILE K 3 50 ? -3.218 45.471 13.624 1.00 66.08 232 ILE E C 1
ATOM 4473 O O . ILE K 3 50 ? -4.162 44.752 13.967 1.00 67.03 232 ILE E O 1
ATOM 4478 N N . TRP K 3 51 ? -3.183 46.176 12.504 1.00 62.67 233 TRP E N 1
ATOM 4479 C CA . TRP K 3 51 ? -4.269 46.215 11.506 1.00 62.41 233 TRP E CA 1
ATOM 4480 C C . TRP K 3 51 ? -4.508 44.808 11.033 1.00 63.42 233 TRP E C 1
ATOM 4481 O O . TRP K 3 51 ? -5.697 44.442 10.945 1.00 65.12 233 TRP E O 1
ATOM 4492 N N . PHE K 3 52 ? -3.430 44.076 10.719 1.00 66.66 234 PHE E N 1
ATOM 4493 C CA . PHE K 3 52 ? -3.608 42.715 10.185 1.00 63.44 234 PHE E CA 1
ATOM 4494 C C . PHE K 3 52 ? -4.321 41.828 11.217 1.00 62.43 234 PHE E C 1
ATOM 4495 O O . PHE K 3 52 ? -5.249 41.077 10.857 1.00 59.80 234 PHE E O 1
ATOM 4503 N N . GLN K 3 53 ? -3.899 41.985 12.463 1.00 63.29 235 GLN E N 1
ATOM 4504 C CA . GLN K 3 53 ? -4.479 41.222 13.578 1.00 70.07 235 GLN E CA 1
ATOM 4505 C C . GLN K 3 53 ? -5.978 41.522 13.688 1.00 71.20 235 GLN E C 1
ATOM 4506 O O . GLN K 3 53 ? -6.793 40.616 13.853 1.00 73.05 235 GLN E O 1
ATOM 4512 N N . ASN K 3 54 ? -6.293 42.800 13.595 1.00 68.95 236 ASN E N 1
ATOM 4513 C CA . ASN K 3 54 ? -7.675 43.287 13.702 1.00 68.68 236 ASN E CA 1
ATOM 4514 C C . ASN K 3 54 ? -8.516 42.644 12.577 1.00 68.70 236 ASN E C 1
ATOM 4515 O O . ASN K 3 54 ? -9.624 42.160 12.764 1.00 68.88 236 ASN E O 1
ATOM 4520 N N . ARG K 3 55 ? -7.943 42.682 11.401 1.00 67.65 237 ARG E N 1
ATOM 4521 C CA . ARG K 3 55 ? -8.633 42.281 10.166 1.00 67.34 237 ARG E CA 1
ATOM 4522 C C . ARG K 3 55 ? -8.909 40.803 10.223 1.00 71.65 237 ARG E C 1
ATOM 4523 O O . ARG K 3 55 ? -10.035 40.423 9.864 1.00 74.34 237 ARG E O 1
ATOM 4531 N N . ARG K 3 56 ? -7.950 40.022 10.704 1.00 73.15 238 ARG E N 1
ATOM 4532 C CA . ARG K 3 56 ? -8.140 38.560 10.806 1.00 74.46 238 ARG E CA 1
ATOM 4533 C C . ARG K 3 56 ? -9.307 38.291 11.754 1.00 76.06 238 ARG E C 1
ATOM 4534 O O . ARG K 3 56 ? -10.157 37.422 11.444 1.00 81.80 238 ARG E O 1
ATOM 4542 N N . ALA K 3 57 ? -9.325 39.012 12.875 1.00 74.21 239 ALA E N 1
ATOM 4543 C CA . ALA K 3 57 ? -10.383 38.875 13.894 1.00 71.99 239 ALA E CA 1
ATOM 4544 C C . ALA K 3 57 ? -11.746 39.144 13.265 1.00 68.42 239 ALA E C 1
ATOM 4545 O O . ALA K 3 57 ? -12.706 38.384 13.473 1.00 69.16 239 ALA E O 1
ATOM 4547 N N . LYS K 3 58 ? -11.787 40.224 12.504 1.00 67.30 240 LYS E N 1
ATOM 4548 C CA . LYS K 3 58 ? -13.008 40.674 11.812 1.00 67.70 240 LYS E CA 1
ATOM 4549 C C . LYS K 3 58 ? -13.501 39.572 10.880 1.00 68.95 240 LYS E C 1
ATOM 4550 O O . LYS K 3 58 ? -14.692 39.253 10.850 1.00 71.68 240 LYS E O 1
ATOM 4556 N N . GLU K 3 59 ? -12.565 39.019 10.133 1.00 73.73 241 GLU E N 1
ATOM 4557 C CA . GLU K 3 59 ? -12.852 37.949 9.164 1.00 77.90 241 GLU E CA 1
ATOM 4558 C C . GLU K 3 59 ? -13.452 36.748 9.881 1.00 80.76 241 GLU E C 1
ATOM 4559 O O . GLU K 3 59 ? -14.444 36.184 9.418 1.00 80.76 241 GLU E O 1
ATOM 4565 N N . ARG K 3 60 ? -12.842 36.401 11.002 1.00 85.89 242 ARG E N 1
ATOM 4566 C CA . ARG K 3 60 ? -13.284 35.272 11.840 1.00 94.74 242 ARG E CA 1
ATOM 4567 C C . ARG K 3 60 ? -14.730 35.500 12.276 1.00 101.03 242 ARG E C 1
ATOM 4568 O O . ARG K 3 60 ? -15.582 34.577 12.175 1.00 109.02 242 ARG E O 1
ATOM 4576 N N . LYS K 3 61 ? -14.979 36.718 12.738 1.00 98.66 243 LYS E N 1
ATOM 4577 C CA . LYS K 3 61 ? -16.305 37.136 13.221 1.00 95.99 243 LYS E CA 1
ATOM 4578 C C . LYS K 3 61 ? -17.334 36.974 12.108 1.00 94.69 243 LYS E C 1
ATOM 4579 O O . LYS K 3 61 ? -18.426 36.433 12.342 1.00 102.99 243 LYS E O 1
ATOM 4585 N N . VAL K 3 62 ? -16.956 37.418 10.923 1.00 91.25 244 VAL E N 1
ATOM 4586 C CA . VAL K 3 62 ? -17.800 37.352 9.714 1.00 91.23 244 VAL E CA 1
ATOM 4587 C C . VAL K 3 62 ? -18.118 35.888 9.308 1.00 94.20 244 VAL E C 1
ATOM 4588 O O . VAL K 3 62 ? -19.212 35.371 9.211 1.00 101.12 244 VAL E O 1
ATOM 4592 N N . THR L 3 1 ? -24.545 52.619 -21.717 1.00 77.07 183 THR G N 1
ATOM 4593 C CA . THR L 3 1 ? -23.392 53.547 -21.926 1.00 77.70 183 THR G CA 1
ATOM 4594 C C . THR L 3 1 ? -23.091 54.314 -20.624 1.00 76.61 183 THR G C 1
ATOM 4595 O O . THR L 3 1 ? -24.001 54.962 -20.077 1.00 75.17 183 THR G O 1
ATOM 4599 N N . ARG L 3 2 ? -21.831 54.232 -20.159 1.00 76.59 184 ARG G N 1
ATOM 4600 C CA . ARG L 3 2 ? -21.202 55.110 -19.132 1.00 73.72 184 ARG G CA 1
ATOM 4601 C C . ARG L 3 2 ? -20.284 56.134 -19.794 1.00 71.90 184 ARG G C 1
ATOM 4602 O O . ARG L 3 2 ? -20.318 57.289 -19.363 1.00 71.50 184 ARG G O 1
ATOM 4610 N N . THR L 3 3 ? -19.495 55.730 -20.793 1.00 71.91 185 THR G N 1
ATOM 4611 C CA . THR L 3 3 ? -18.509 56.603 -21.483 1.00 74.35 185 THR G CA 1
ATOM 4612 C C . THR L 3 3 ? -19.266 57.720 -22.215 1.00 76.39 185 THR G C 1
ATOM 4613 O O . THR L 3 3 ? -20.420 57.496 -22.591 1.00 79.80 185 THR G O 1
ATOM 4617 N N . LYS L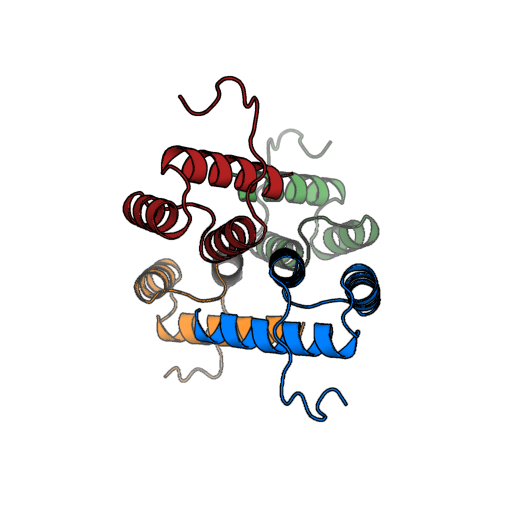 3 4 ? -18.606 58.853 -22.459 1.00 80.61 186 LYS G N 1
ATOM 4618 C CA . LYS L 3 4 ? -19.121 59.977 -23.280 1.00 86.47 186 LYS G CA 1
ATOM 4619 C C . LYS L 3 4 ? -17.933 60.725 -23.884 1.00 90.90 186 LYS G C 1
ATOM 4620 O O . LYS L 3 4 ? -17.233 60.122 -24.729 1.00 95.76 186 LYS G O 1
ATOM 4626 N N . ASP L 3 5 ? -17.719 61.985 -23.481 1.00 94.54 187 ASP G N 1
ATOM 4627 C CA . ASP L 3 5 ? -16.478 62.770 -23.762 1.00 93.68 187 ASP G CA 1
ATOM 4628 C C . ASP L 3 5 ? -15.729 62.976 -22.439 1.00 93.46 187 ASP G C 1
ATOM 4629 O O . ASP L 3 5 ? -15.097 64.021 -22.263 1.00 90.18 187 ASP G O 1
ATOM 4634 N N . LYS L 3 6 ? -15.894 62.013 -21.526 1.00 92.27 188 LYS G N 1
ATOM 4635 C CA . LYS L 3 6 ? -14.955 61.568 -20.465 1.00 85.10 188 LYS G CA 1
ATOM 4636 C C . LYS L 3 6 ? -14.688 60.066 -20.684 1.00 79.64 188 LYS G C 1
ATOM 4637 O O . LYS L 3 6 ? -15.550 59.244 -20.293 1.00 76.21 188 LYS G O 1
ATOM 4643 N N . TYR L 3 7 ? -13.587 59.733 -21.364 1.00 74.45 189 TYR G N 1
ATOM 4644 C CA . TYR L 3 7 ? -13.310 58.368 -21.897 1.00 69.85 189 TYR G CA 1
ATOM 4645 C C . TYR L 3 7 ? -13.455 57.323 -20.795 1.00 69.05 189 TYR G C 1
ATOM 4646 O O . TYR L 3 7 ? -13.944 56.184 -21.071 1.00 68.43 189 TYR G O 1
ATOM 4655 N N . ARG L 3 8 ? -12.978 57.697 -19.607 1.00 65.58 190 ARG G N 1
ATOM 4656 C CA . ARG L 3 8 ? -13.041 56.877 -18.378 1.00 62.12 190 ARG G CA 1
ATOM 4657 C C . ARG L 3 8 ? -12.938 57.841 -17.201 1.00 61.44 190 ARG G C 1
ATOM 4658 O O . ARG L 3 8 ? -12.418 58.909 -17.407 1.00 62.30 190 ARG G O 1
ATOM 4666 N N . VAL L 3 9 ? -13.520 57.502 -16.062 1.00 62.09 191 VAL G N 1
ATOM 4667 C CA . VAL L 3 9 ? -13.634 58.392 -14.877 1.00 63.85 191 VAL G CA 1
ATOM 4668 C C . VAL L 3 9 ? -12.984 57.663 -13.711 1.00 64.65 191 VAL G C 1
ATOM 4669 O O . VAL L 3 9 ? -13.353 56.502 -13.496 1.00 67.71 191 VAL G O 1
ATOM 4673 N N . VAL L 3 10 ? -12.093 58.316 -12.968 1.00 64.32 192 VAL G N 1
ATOM 4674 C CA . VAL L 3 10 ? -11.341 57.669 -11.858 1.00 62.42 192 VAL G CA 1
ATOM 4675 C C . VAL L 3 10 ? -12.255 57.540 -10.642 1.00 61.61 192 VAL G C 1
ATOM 4676 O O . VAL L 3 10 ? -12.781 58.570 -10.190 1.00 65.99 192 VAL G O 1
ATOM 4680 N N . TYR L 3 11 ? -12.423 56.332 -10.118 1.00 57.98 193 TYR G N 1
ATOM 4681 C CA . TYR L 3 11 ? -13.239 56.107 -8.898 1.00 59.30 193 TYR G CA 1
ATOM 4682 C C . TYR L 3 11 ? -12.490 56.698 -7.691 1.00 57.49 193 TYR G C 1
ATOM 4683 O O . TYR L 3 11 ? -11.267 56.617 -7.660 1.00 56.91 193 TYR G O 1
ATOM 4692 N N . THR L 3 12 ? -13.210 57.313 -6.751 1.00 57.09 194 THR G N 1
ATOM 4693 C CA . THR L 3 12 ? -12.652 57.864 -5.490 1.00 60.09 194 THR G CA 1
ATOM 4694 C C . THR L 3 12 ? -11.955 56.742 -4.727 1.00 61.31 194 THR G C 1
ATOM 4695 O O . THR L 3 12 ? -12.163 55.577 -5.087 1.00 62.19 194 THR G O 1
ATOM 4699 N N . ASP L 3 13 ? -11.182 57.071 -3.690 1.00 64.52 195 ASP G N 1
ATOM 4700 C CA . ASP L 3 13 ? -10.501 56.018 -2.894 1.00 66.16 195 ASP G CA 1
ATOM 4701 C C . ASP L 3 13 ? -11.574 55.248 -2.147 1.00 68.05 195 ASP G C 1
ATOM 4702 O O . ASP L 3 13 ? -11.445 54.021 -2.041 1.00 65.41 195 ASP G O 1
ATOM 4707 N N . HIS L 3 14 ? -12.528 55.965 -1.573 1.00 70.60 196 HIS G N 1
ATOM 4708 C CA . HIS L 3 14 ? -13.541 55.383 -0.677 1.00 71.16 196 HIS G CA 1
ATOM 4709 C C . HIS L 3 14 ? -14.319 54.292 -1.400 1.00 67.02 196 HIS G C 1
ATOM 4710 O O . HIS L 3 14 ? -14.504 53.163 -0.873 1.00 66.75 196 HIS G O 1
ATOM 4717 N N . GLN L 3 15 ? -14.755 54.683 -2.593 1.00 63.70 197 GLN G N 1
ATOM 4718 C CA . GLN L 3 15 ? -15.542 53.845 -3.529 1.00 62.26 197 GLN G CA 1
ATOM 4719 C C . GLN L 3 15 ? -14.776 52.550 -3.743 1.00 63.63 197 GLN G C 1
ATOM 4720 O O . GLN L 3 15 ? -15.351 51.417 -3.650 1.00 64.43 197 GLN G O 1
ATOM 4726 N N . ARG L 3 16 ? -13.509 52.755 -4.104 1.00 65.36 198 ARG G N 1
ATOM 4727 C CA . ARG L 3 16 ? -12.584 51.648 -4.463 1.00 65.59 198 ARG G CA 1
ATOM 4728 C C . ARG L 3 16 ? -12.478 50.679 -3.296 1.00 61.00 198 ARG G C 1
ATOM 4729 O O . ARG L 3 16 ? -12.573 49.466 -3.494 1.00 57.84 198 ARG G O 1
ATOM 4737 N N . LEU L 3 17 ? -12.308 51.244 -2.116 1.00 56.76 199 LEU G N 1
ATOM 4738 C CA . LEU L 3 17 ? -12.153 50.491 -0.858 1.00 54.16 199 LEU G CA 1
ATOM 4739 C C . LEU L 3 17 ? -13.374 49.616 -0.649 1.00 55.15 199 LEU G C 1
ATOM 4740 O O . LEU L 3 17 ? -13.225 48.393 -0.339 1.00 55.96 199 LEU G O 1
ATOM 4745 N N . GLU L 3 18 ? -14.534 50.254 -0.819 1.00 56.62 200 GLU G N 1
ATOM 4746 C CA . GLU L 3 18 ? -15.838 49.589 -0.611 1.00 55.38 200 GLU G CA 1
ATOM 4747 C C . GLU L 3 18 ? -15.927 48.391 -1.551 1.00 54.78 200 GLU G C 1
ATOM 4748 O O . GLU L 3 18 ? -16.327 47.268 -1.122 1.00 52.34 200 GLU G O 1
ATOM 4754 N N . LEU L 3 19 ? -15.565 48.658 -2.803 1.00 55.74 201 LEU G N 1
ATOM 4755 C CA . LEU L 3 19 ? -15.638 47.638 -3.877 1.00 54.78 201 LEU G CA 1
ATOM 4756 C C . LEU L 3 19 ? -14.744 46.468 -3.527 1.00 54.47 201 LEU G C 1
ATOM 4757 O O . LEU L 3 19 ? -15.159 45.324 -3.662 1.00 55.42 201 LEU G O 1
ATOM 4762 N N . GLU L 3 20 ? -13.562 46.774 -3.048 1.00 56.59 202 GLU G N 1
ATOM 4763 C CA . GLU L 3 20 ? -12.558 45.758 -2.667 1.00 57.19 202 GLU G CA 1
ATOM 4764 C C . GLU L 3 20 ? -13.112 44.889 -1.557 1.00 55.42 202 GLU G C 1
ATOM 4765 O O . GLU L 3 20 ? -12.995 43.648 -1.649 1.00 53.16 202 GLU G O 1
ATOM 4771 N N . LYS L 3 21 ? -13.725 45.544 -0.579 1.00 55.86 203 LYS G N 1
ATOM 4772 C CA . LYS L 3 21 ? -14.325 44.854 0.579 1.00 56.30 203 LYS G CA 1
ATOM 4773 C C . LYS L 3 21 ? -15.384 43.867 0.076 1.00 55.92 203 LYS G C 1
ATOM 4774 O O . LYS L 3 21 ? -15.415 42.680 0.518 1.00 57.03 203 LYS G O 1
ATOM 4780 N N . GLU L 3 22 ? -16.214 44.380 -0.822 1.00 57.43 204 GLU G N 1
ATOM 4781 C CA . GLU L 3 22 ? -17.324 43.596 -1.398 1.00 60.14 204 GLU G CA 1
ATOM 4782 C C . GLU L 3 22 ? -16.772 42.366 -2.111 1.00 60.67 204 GLU G C 1
ATOM 4783 O O . GLU L 3 22 ? -17.287 41.261 -1.947 1.00 63.84 204 GLU G O 1
ATOM 4789 N N . PHE L 3 23 ? -15.723 42.590 -2.874 1.00 57.75 205 PHE G N 1
ATOM 4790 C CA . PHE L 3 23 ? -15.055 41.532 -3.656 1.00 58.38 205 PHE G CA 1
ATOM 4791 C C . PHE L 3 23 ? -14.574 40.455 -2.709 1.00 61.21 205 PHE G C 1
ATOM 4792 O O . PHE L 3 23 ? -14.704 39.278 -2.979 1.00 64.43 205 PHE G O 1
ATOM 4800 N N . HIS L 3 24 ? -13.923 40.900 -1.641 1.00 63.60 206 HIS G N 1
ATOM 4801 C CA . HIS L 3 24 ? -13.360 39.991 -0.622 1.00 66.69 206 HIS G CA 1
ATOM 4802 C C . HIS L 3 24 ? -14.464 39.130 -0.051 1.00 69.66 206 HIS G C 1
ATOM 4803 O O . HIS L 3 24 ? -14.273 37.901 0.097 1.00 73.32 206 HIS G O 1
ATOM 4810 N N . TYR L 3 25 ? -15.570 39.788 0.275 1.00 76.42 207 TYR G N 1
ATOM 4811 C CA . TYR L 3 25 ? -16.771 39.102 0.821 1.00 78.83 207 TYR G CA 1
ATOM 4812 C C . TYR L 3 25 ? -17.249 37.998 -0.155 1.00 72.56 207 TYR G C 1
ATOM 4813 O O . TYR L 3 25 ? -17.105 36.804 0.155 1.00 67.43 207 TYR G O 1
ATOM 4822 N N . SER L 3 26 ? -17.481 38.372 -1.427 1.00 71.44 208 SER G N 1
ATOM 4823 C CA . SER L 3 26 ? -17.730 37.438 -2.569 1.00 71.10 208 SER G CA 1
ATOM 4824 C C . SER L 3 26 ? -17.301 38.001 -3.937 1.00 65.95 208 SER G C 1
ATOM 4825 O O . SER L 3 26 ? -17.552 39.165 -4.193 1.00 61.82 208 SER G O 1
ATOM 4828 N N . ARG L 3 27 ? -16.766 37.139 -4.814 1.00 67.96 209 ARG G N 1
ATOM 4829 C CA . ARG L 3 27 ? -16.124 37.481 -6.126 1.00 72.30 209 ARG G CA 1
ATOM 4830 C C . ARG L 3 27 ? -17.182 37.778 -7.203 1.00 66.50 209 ARG G C 1
ATOM 4831 O O . ARG L 3 27 ? -16.834 38.367 -8.253 1.00 61.71 209 ARG G O 1
ATOM 4839 N N . TYR L 3 28 ? -18.417 37.319 -7.005 1.00 64.80 210 TYR G N 1
ATOM 4840 C CA . TYR L 3 28 ? -19.580 37.599 -7.884 1.00 63.41 210 TYR G CA 1
ATOM 4841 C C . TYR L 3 28 ? -20.570 38.446 -7.077 1.00 61.74 210 TYR G C 1
ATOM 4842 O O . TYR L 3 28 ? -20.551 38.371 -5.834 1.00 61.25 210 TYR G O 1
ATOM 4851 N N . ILE L 3 29 ? -21.342 39.303 -7.741 1.00 61.97 211 ILE G N 1
ATOM 4852 C CA . ILE L 3 29 ? -22.286 40.205 -7.022 1.00 63.81 211 ILE G CA 1
ATOM 4853 C C . ILE L 3 29 ? -23.705 39.950 -7.540 1.00 63.56 211 ILE G C 1
ATOM 4854 O O . ILE L 3 29 ? -23.930 39.989 -8.750 1.00 60.15 211 ILE G O 1
ATOM 4859 N N . THR L 3 30 ? -24.615 39.660 -6.611 1.00 67.95 212 THR G N 1
ATOM 4860 C CA . THR L 3 30 ? -26.057 39.386 -6.855 1.00 70.31 212 THR G CA 1
ATOM 4861 C C . THR L 3 30 ? -26.698 40.676 -7.348 1.00 71.68 212 THR G C 1
ATOM 4862 O O . THR L 3 30 ? -26.160 41.745 -7.017 1.00 69.06 212 THR G O 1
ATOM 4866 N N . ILE L 3 31 ? -27.817 40.602 -8.066 1.00 75.70 213 ILE G N 1
ATOM 4867 C CA . ILE L 3 31 ? -28.412 41.838 -8.665 1.00 79.66 213 ILE G CA 1
ATOM 4868 C C . ILE L 3 31 ? -28.722 42.818 -7.539 1.00 82.77 213 ILE G C 1
ATOM 4869 O O . ILE L 3 31 ? -28.393 44.006 -7.652 1.00 86.74 213 ILE G O 1
ATOM 4874 N N . ARG L 3 32 ? -29.345 42.290 -6.502 1.00 86.14 214 ARG G N 1
ATOM 4875 C CA . ARG L 3 32 ? -29.848 43.044 -5.343 1.00 89.33 214 ARG G CA 1
ATOM 4876 C C . ARG L 3 32 ? -28.676 43.821 -4.728 1.00 85.11 214 ARG G C 1
ATOM 4877 O O . ARG L 3 32 ? -28.743 45.060 -4.456 1.00 85.46 214 ARG G O 1
ATOM 4885 N N . ARG L 3 33 ? -27.640 43.027 -4.468 1.00 82.19 215 ARG G N 1
ATOM 4886 C CA . ARG L 3 33 ? -26.409 43.517 -3.792 1.00 79.47 215 ARG G CA 1
ATOM 4887 C C . ARG L 3 33 ? -25.810 44.624 -4.631 1.00 75.68 215 ARG G C 1
ATOM 4888 O O . ARG L 3 33 ? -25.423 45.672 -4.063 1.00 70.78 215 ARG G O 1
ATOM 4896 N N . LYS L 3 34 ? -25.750 44.381 -5.934 1.00 73.27 216 LYS G N 1
ATOM 4897 C CA . LYS L 3 34 ? -25.178 45.328 -6.919 1.00 72.88 216 LYS G CA 1
ATOM 4898 C C . LYS L 3 34 ? -25.918 46.656 -6.824 1.00 72.41 216 LYS G C 1
ATOM 4899 O O . LYS L 3 34 ? -25.291 47.727 -6.768 1.00 75.81 216 LYS G O 1
ATOM 4905 N N . SER L 3 35 ? -27.231 46.541 -6.820 1.00 72.44 217 SER G N 1
ATOM 4906 C CA . SER L 3 35 ? -28.149 47.700 -6.779 1.00 74.65 217 SER G CA 1
ATOM 4907 C C . SER L 3 35 ? -27.864 48.513 -5.525 1.00 74.71 217 SER G C 1
ATOM 4908 O O . SER L 3 35 ? -27.754 49.761 -5.603 1.00 73.72 217 SER G O 1
ATOM 4911 N N . GLU L 3 36 ? -27.743 47.794 -4.411 1.00 77.63 218 GLU G N 1
ATOM 4912 C CA . GLU L 3 36 ? -27.507 48.405 -3.091 1.00 79.99 218 GLU G CA 1
ATOM 4913 C C . GLU L 3 36 ? -26.190 49.209 -3.154 1.00 77.97 218 GLU G C 1
ATOM 4914 O O . GLU L 3 36 ? -26.082 50.364 -2.724 1.00 78.17 218 GLU G O 1
ATOM 4920 N N . LEU L 3 37 ? -25.203 48.538 -3.696 1.00 74.87 219 LEU G N 1
ATOM 4921 C CA . LEU L 3 37 ? -23.820 49.060 -3.672 1.00 73.09 219 LEU G CA 1
ATOM 4922 C C . LEU L 3 37 ? -23.748 50.296 -4.536 1.00 72.13 219 LEU G C 1
ATOM 4923 O O . LEU L 3 37 ? -23.116 51.284 -4.094 1.00 74.41 219 LEU G O 1
ATOM 4928 N N . ALA L 3 38 ? -24.380 50.259 -5.687 1.00 68.67 220 ALA G N 1
ATOM 4929 C CA . ALA L 3 38 ? -24.403 51.411 -6.615 1.00 67.15 220 ALA G CA 1
ATOM 4930 C C . ALA L 3 38 ? -25.039 52.585 -5.910 1.00 68.69 220 ALA G C 1
ATOM 4931 O O . ALA L 3 38 ? -24.496 53.722 -6.014 1.00 70.06 220 ALA G O 1
ATOM 4933 N N . ALA L 3 39 ? -26.148 52.308 -5.222 1.00 71.34 221 ALA G N 1
ATOM 4934 C CA . ALA L 3 39 ? -26.940 53.327 -4.516 1.00 71.74 221 ALA G CA 1
ATOM 4935 C C . ALA L 3 39 ? -26.021 53.999 -3.493 1.00 71.41 221 ALA G C 1
ATOM 4936 O O . ALA L 3 39 ? -26.001 55.270 -3.396 1.00 72.23 221 ALA G O 1
ATOM 4938 N N . ASN L 3 40 ? -25.283 53.172 -2.751 1.00 71.45 222 ASN G N 1
ATOM 4939 C CA . ASN L 3 40 ? -24.584 53.656 -1.558 1.00 74.63 222 ASN G CA 1
ATOM 4940 C C . ASN L 3 40 ? -23.263 54.300 -1.926 1.00 72.84 222 ASN G C 1
ATOM 4941 O O . ASN L 3 40 ? -22.645 54.697 -1.007 1.00 77.25 222 ASN G O 1
ATOM 4946 N N . LEU L 3 41 ? -22.847 54.343 -3.198 1.00 71.41 223 LEU G N 1
ATOM 4947 C CA . LEU L 3 41 ? -21.454 54.709 -3.597 1.00 68.31 223 LEU G CA 1
ATOM 4948 C C . LEU L 3 41 ? -21.417 55.783 -4.678 1.00 66.34 223 LEU G C 1
ATOM 4949 O O . LEU L 3 41 ? -20.317 56.269 -4.931 1.00 64.35 223 LEU G O 1
ATOM 4954 N N . GLY L 3 42 ? -22.548 56.105 -5.309 1.00 67.30 224 GLY G N 1
ATOM 4955 C CA . GLY L 3 42 ? -22.644 57.127 -6.366 1.00 67.68 224 GLY G CA 1
ATOM 4956 C C . GLY L 3 42 ? -22.198 56.569 -7.705 1.00 67.46 224 GLY G C 1
ATOM 4957 O O . GLY L 3 42 ? -21.739 57.343 -8.554 1.00 69.91 224 GLY G O 1
ATOM 4958 N N . LEU L 3 43 ? -22.307 55.258 -7.891 1.00 68.05 225 LEU G N 1
ATOM 4959 C CA . LEU L 3 43 ? -21.971 54.581 -9.170 1.00 67.47 225 LEU G CA 1
ATOM 4960 C C . LEU L 3 43 ? -23.253 53.964 -9.718 1.00 68.33 225 LEU G C 1
ATOM 4961 O O . LEU L 3 43 ? -24.153 53.676 -8.914 1.00 67.65 225 LEU G O 1
ATOM 4966 N N . THR L 3 44 ? -23.301 53.740 -11.029 1.00 65.21 226 THR G N 1
ATOM 4967 C CA . THR L 3 44 ? -24.419 53.052 -11.712 1.00 64.42 226 THR G CA 1
ATOM 4968 C C . THR L 3 44 ? -24.266 51.553 -11.457 1.00 65.70 226 THR G C 1
ATOM 4969 O O . THR L 3 44 ? -23.102 51.125 -11.313 1.00 65.85 226 THR G O 1
ATOM 4973 N N . GLU L 3 45 ? -25.384 50.809 -11.377 1.00 68.09 227 GLU G N 1
ATOM 4974 C CA . GLU L 3 45 ? -25.399 49.310 -11.380 1.00 68.51 227 GLU G CA 1
ATOM 4975 C C . GLU L 3 45 ? -24.326 48.840 -12.380 1.00 64.86 227 GLU G C 1
ATOM 4976 O O . GLU L 3 45 ? -23.521 47.951 -12.047 1.00 69.11 227 GLU G O 1
ATOM 4982 N N . ARG L 3 46 ? -24.401 49.464 -13.554 1.00 62.90 228 ARG G N 1
ATOM 4983 C CA . ARG L 3 46 ? -23.594 49.037 -14.717 1.00 61.20 228 ARG G CA 1
ATOM 4984 C C . ARG L 3 46 ? -22.126 49.143 -14.378 1.00 61.17 228 ARG G C 1
ATOM 4985 O O . ARG L 3 46 ? -21.364 48.195 -14.670 1.00 60.41 228 ARG G O 1
ATOM 4993 N N . GLN L 3 47 ? -21.765 50.276 -13.772 1.00 60.54 229 GLN G N 1
ATOM 4994 C CA . GLN L 3 47 ? -20.373 50.581 -13.379 1.00 57.68 229 GLN G CA 1
ATOM 4995 C C . GLN L 3 47 ? -19.824 49.530 -12.403 1.00 57.95 229 GLN G C 1
ATOM 4996 O O . GLN L 3 47 ? -18.748 48.938 -12.680 1.00 61.98 229 GLN G O 1
ATOM 5002 N N . VAL L 3 48 ? -20.693 49.176 -11.471 1.00 53.64 230 VAL G N 1
ATOM 5003 C CA . VAL L 3 48 ? -20.357 48.166 -10.440 1.00 52.95 230 VAL G CA 1
ATOM 5004 C C . VAL L 3 48 ? -20.103 46.828 -11.107 1.00 54.03 230 VAL G C 1
ATOM 5005 O O . VAL L 3 48 ? -19.103 46.154 -10.767 1.00 51.96 230 VAL G O 1
ATOM 5009 N N . LYS L 3 49 ? -21.010 46.484 -12.021 1.00 56.61 231 LYS G N 1
ATOM 5010 C CA . LYS L 3 49 ? -20.979 45.212 -12.771 1.00 58.99 231 LYS G CA 1
ATOM 5011 C C . LYS L 3 49 ? -19.625 45.107 -13.473 1.00 57.05 231 LYS G C 1
ATOM 5012 O O . LYS L 3 49 ? -18.924 44.041 -13.407 1.00 56.45 231 LYS G O 1
ATOM 5018 N N . ILE L 3 50 ? -19.315 46.200 -14.166 1.00 54.04 232 ILE G N 1
ATOM 5019 C CA . ILE L 3 50 ? -18.091 46.291 -14.998 1.00 51.25 232 ILE G CA 1
ATOM 5020 C C . ILE L 3 50 ? -16.880 46.065 -14.112 1.00 49.86 232 ILE G C 1
ATOM 5021 O O . ILE L 3 50 ? -15.955 45.330 -14.472 1.00 49.79 232 ILE G O 1
ATOM 5026 N N . TRP L 3 51 ? -16.900 46.742 -12.981 1.00 49.91 233 TRP G N 1
ATOM 5027 C CA . TRP L 3 51 ? -15.801 46.735 -11.986 1.00 50.72 233 TRP G CA 1
ATOM 5028 C C . TRP L 3 51 ? -15.594 45.312 -11.539 1.00 51.04 233 TRP G C 1
ATOM 5029 O O . TRP L 3 51 ? -14.417 44.919 -11.463 1.00 52.94 233 TRP G O 1
ATOM 5040 N N . PHE L 3 52 ? -16.679 44.598 -11.236 1.00 53.06 234 PHE G N 1
ATOM 5041 C CA . PHE L 3 52 ? -16.523 43.224 -10.729 1.00 52.47 234 PHE G CA 1
ATOM 5042 C C . PHE L 3 52 ? -15.839 42.344 -11.784 1.00 51.74 234 PHE G C 1
ATOM 5043 O O . PHE L 3 52 ? -14.926 41.563 -11.448 1.00 52.15 234 PHE G O 1
ATOM 5051 N N . GLN L 3 53 ? -16.264 42.537 -13.027 1.00 52.06 235 GLN G N 1
ATOM 5052 C CA . GLN L 3 53 ? -15.711 41.787 -14.163 1.00 54.46 235 GLN G CA 1
ATOM 5053 C C . GLN L 3 53 ? -14.215 42.056 -14.273 1.00 57.02 235 GLN G C 1
ATOM 5054 O O . GLN L 3 53 ? -13.411 41.142 -14.464 1.00 61.44 235 GLN G O 1
ATOM 5060 N N . ASN L 3 54 ? -13.873 43.324 -14.158 1.00 57.98 236 ASN G N 1
ATOM 5061 C CA . ASN L 3 54 ? -12.474 43.785 -14.261 1.00 56.26 236 ASN G CA 1
ATOM 5062 C C . ASN L 3 54 ? -11.651 43.120 -13.155 1.00 56.90 236 ASN G C 1
ATOM 5063 O O . ASN L 3 54 ? -10.563 42.642 -13.350 1.00 61.38 236 ASN G O 1
ATOM 5068 N N . ARG L 3 55 ? -12.210 43.132 -11.976 1.00 56.62 237 ARG G N 1
ATOM 5069 C CA . ARG L 3 55 ? -11.523 42.688 -10.749 1.00 56.40 237 ARG G CA 1
ATOM 5070 C C . ARG L 3 55 ? -11.272 41.212 -10.835 1.00 56.46 237 ARG G C 1
ATOM 5071 O O . ARG L 3 55 ? -10.156 40.815 -10.495 1.00 58.63 237 ARG G O 1
ATOM 5079 N N . ARG L 3 56 ? -12.239 40.457 -11.340 1.00 58.53 238 ARG G N 1
ATOM 5080 C CA . ARG L 3 56 ? -12.062 38.994 -11.490 1.00 59.64 238 ARG G CA 1
ATOM 5081 C C . ARG L 3 56 ? -10.894 38.745 -12.455 1.00 61.47 238 ARG G C 1
ATOM 5082 O O . ARG L 3 56 ? -10.044 37.874 -12.187 1.00 68.19 238 ARG G O 1
ATOM 5090 N N . ALA L 3 57 ? -10.870 39.498 -13.545 1.00 60.41 239 ALA G N 1
ATOM 5091 C CA . ALA L 3 57 ? -9.812 39.393 -14.567 1.00 60.23 239 ALA G CA 1
ATOM 5092 C C . ALA L 3 57 ? -8.446 39.658 -13.941 1.00 59.41 239 ALA G C 1
ATOM 5093 O O . ALA L 3 57 ? -7.492 38.929 -14.178 1.00 60.96 239 ALA G O 1
ATOM 5095 N N . LYS L 3 58 ? -8.401 40.699 -13.137 1.00 58.38 240 LYS G N 1
ATOM 5096 C CA . LYS L 3 58 ? -7.186 41.127 -12.423 1.00 61.48 240 LYS G CA 1
ATOM 5097 C C . LYS L 3 58 ? -6.694 39.987 -11.531 1.00 65.26 240 LYS G C 1
ATOM 5098 O O . LYS L 3 58 ? -5.508 39.668 -11.507 1.00 70.17 240 LYS G O 1
ATOM 5104 N N . GLU L 3 59 ? -7.629 39.402 -10.810 1.00 65.58 241 GLU G N 1
ATOM 5105 C CA . GLU L 3 59 ? -7.345 38.289 -9.892 1.00 67.32 241 GLU G CA 1
ATOM 5106 C C . GLU L 3 59 ? -6.738 37.125 -10.673 1.00 67.47 241 GLU G C 1
ATOM 5107 O O . GLU L 3 59 ? -5.746 36.529 -10.239 1.00 73.28 241 GLU G O 1
ATOM 5113 N N . ARG L 3 60 ? -7.356 36.828 -11.803 1.00 67.55 242 ARG G N 1
ATOM 5114 C CA . ARG L 3 60 ? -6.918 35.748 -12.705 1.00 72.97 242 ARG G CA 1
ATOM 5115 C C . ARG L 3 60 ? -5.481 35.987 -13.131 1.00 77.58 242 ARG G C 1
ATOM 5116 O O . ARG L 3 60 ? -4.650 35.056 -13.099 1.00 83.72 242 ARG G O 1
ATOM 5124 N N . LYS L 3 61 ? -5.212 37.225 -13.523 1.00 80.18 243 LYS G N 1
ATOM 5125 C CA . LYS L 3 61 ? -3.885 37.701 -13.961 1.00 78.88 243 LYS G CA 1
ATOM 5126 C C . LYS L 3 61 ? -2.855 37.593 -12.819 1.00 77.77 243 LYS G C 1
ATOM 5127 O O . LYS L 3 61 ? -1.812 36.911 -12.805 1.00 81.11 243 LYS G O 1
#

Nearest PDB structures (foldseek):
  7q3o-assembly3_E  TM=1.017E+00  e=5.822E-09  Homo sapiens
  5lux-assembly2_L  TM=9.995E-01  e=3.749E-08  Homo sapiens
  2r5y-assembly1_A  TM=9.341E-01  e=1.492E-05  Drosophila melanogaster
  2r5z-assembly1_A  TM=9.799E-01  e=3.100E-05  Drosophila melanogaster
  5wc9-assembly2_F  TM=9.182E-01  e=5.196E-03  Homo sapiens

Organism: Homo sapiens (NCBI:txid9606)

Secondary structure (DSSP, 8-state):
---SSSSS-PPPHHHHHHHHHHHHH-SS--HHHHHHHHHTTT--HHHHHHHHHHHHHHHHHH-/---SS--PPPHHHHHHHHHHHHH-SS--HHHHHHHHHTTT--HHHHHHHHHHHHHHHHH-/---SSSS--PPPHHHHHHHHHHHHH-SS--HHHHHHHHHTTT--HHHHHHHHHHHHHHHH-/---SSSSS-PPPHHHHHHHHHHHHH-SS--HHHHHHHHHTTT--HHHHHHHHHHHHHHHH-

Foldseek 3Di:
DPDDVNNDDDFDPVLVVLLVVVCVVDLDADLVRLCVSCVVRVHDSVRSNVVSVVVVVVVVD/DPDDVNNDDDFDVVLVVLLVVVCVVDLAADLVRLCVSCVVRVHDSVRSNVVSVVVVVVVVVVD/DDDPPDDDFDPVLVVLLVVVCVVDLDADLVRLCVSCVVRVHDSVRSNVVSVVVVVVVVVD/DPADVNNDDDFDPVLVVLLVVVCVVPLAADLVRLCVSCVVRVHDSVRSNVVSVVVVVVVVD

B-factor: mean 85.22, std 29.83, range [26.74, 288.18]

InterPro domains:
  IPR000047 Helix-turn-helix motif [PR00031] (183-192)
  IPR000047 Helix-turn-helix motif [PR00031] (192-208)
  IPR001356 Homeodomain [PF00046] (156-211)
  IPR001356 Homeodomain [PS50071] (152-212)
  IPR001356 Homeodomain [SM00389] (154-216)
  IPR001356 Homeodomain [cd00086] (156-211)
  IPR006820 Caudal-like activation domain [PF04731] (13-144)
  IPR009057 Homedomain-like superfamily [SSF46689] (139-214)
  IPR017970 Homeobox, conserved site [PS00027] (187-210)
  IPR020479 Homeodomain, metazoa [PR00024] (176-187)
  IPR020479 Homeodomain, metazoa [PR00024] (191-201)
  IPR020479 Homeodomain, metazoa [PR00024] (201-210)
  IPR047152 Caudal homeobox [PTHR24332] (1-225)

Radius of gyration: 22.56 Å; Cα contacts (8 Å, |Δi|>4): 142; chains: 4; bounding box: 43×62×47 Å

Sequence (245 aa):
TRTKDKYRVVYTDHQRLELEKEFHYSRYITIRRKSELAANLGLTERQVKIWFQNRRAKERKTRTKDKYRVVYTDHQRLELEKEFHYSRYITIRRKSELAANLGLTERQVKIWFQNRRAKERKVNTKDKYRVVYTDHQRLELEKEFHYSRYITIRRKSELAANLGLTERQVKIWFQNRRAKERKVTRTKDKYRVVYTDHQRLELEKEFHYSRYITIRRKSELAANLGLTERQVKIWFQNRRAKERK

Solvent-accessible surface area: 17792 Å² total; per-residue (Å²): 160,70,85,164,131,127,198,171,76,107,37,78,53,82,20,90,3,40,0,15,67,32,2,49,164,55,92,142,28,88,136,191,79,27,36,83,9,7,81,118,22,70,16,74,90,91,24,0,86,40,31,3,85,95,18,32,44,114,66,122,203,146,86,75,174,148,131,186,168,84,103,40,77,49,84,19,82,5,40,0,12,64,24,2,43,180,50,43,105,28,90,142,185,80,33,42,69,9,7,80,119,20,70,15,54,91,113,24,0,94,60,30,3,76,95,21,32,43,98,15,113,168,68,87,143,94,139,160,216,195,85,98,40,77,51,81,20,79,4,42,0,15,68,30,2,50,191,54,43,68,27,88,136,178,72,26,35,68,12,7,82,116,22,71,16,68,91,101,22,0,88,54,30,3,82,93,20,32,44,104,43,128,171,109,135,112,77,147,149,122,196,172,81,98,43,78,51,82,21,80,3,41,0,15,70,27,2,47,167,54,86,135,27,87,140,174,78,27,34,70,9,7,80,117,21,72,17,48,93,95,29,0,90,60,30,2,82,94,19,33,43,119,71,127,206